Protein AF-A0A9E3QEC3-F1 (afdb_monomer_lite)

pLDDT: mean 78.08, std 23.58, range [24.56, 98.69]

Sequence (253 aa):
MASIPTWWGRWRGAAVAFLLLAPSLVILAGRLLAQEGGARPNRDDMADRQQAAEDARREAREILGILQDLQQAVDKERPRPKRAGPMPRESVGLVPLTELGTGTYQGKPGGLYPGGSNRRPSAHEEAGLRLARAVRPLDREGRPADDGKIVLLSIGMSNTTQEFSTFVPLANADPQKNPALVIVDGAQGGMAANVIAATDTPRGRQYWETINQRLSAKGVTPQQVQVAWIKQAIPGPTAPFPEDARALERYLE

Secondary structure (DSSP, 8-state):
-PPPPTTHHHHTTSPPPP------------------------HHHHHHHHHHHHHHHHHHHHHHHHHHHHHHHHHHSSPPS---PSPPPS--SPPPGGG-TT-EETTEE-SSBGGGBSSPPHHHHHHHHHHHTT---B-TTS-B-TT-BEEEEEEESHHHHHHHHHHHHHHHH-TTS-TTEEEE----TT--HHHHH-TTSHHHHHHHHHHHHHHHHTT--GGGEEEEEEE---SS--SPTTHHHHHHHTTT-

Structure (mmCIF, N/CA/C/O backbone):
data_AF-A0A9E3QEC3-F1
#
_entry.id   AF-A0A9E3QEC3-F1
#
loop_
_atom_site.group_PDB
_atom_site.id
_atom_site.type_symbol
_atom_site.label_atom_id
_atom_site.label_alt_id
_atom_site.label_comp_id
_atom_site.label_asym_id
_atom_site.label_entity_id
_atom_site.label_seq_id
_atom_site.pdbx_PDB_ins_code
_atom_site.Cartn_x
_atom_site.Cartn_y
_atom_site.Cartn_z
_atom_site.occupancy
_atom_site.B_iso_or_equiv
_atom_site.auth_seq_id
_atom_site.auth_comp_id
_atom_site.auth_asym_id
_atom_site.auth_atom_id
_atom_site.pdbx_PDB_model_num
ATOM 1 N N . MET A 1 1 ? 12.553 -0.366 24.698 1.00 27.98 1 MET A N 1
ATOM 2 C CA . MET A 1 1 ? 12.846 -1.257 23.554 1.00 27.98 1 MET A CA 1
ATOM 3 C C . MET A 1 1 ? 11.518 -1.628 22.917 1.00 27.98 1 MET A C 1
ATOM 5 O O . MET A 1 1 ? 10.855 -2.527 23.414 1.00 27.98 1 MET A O 1
ATOM 9 N N . ALA A 1 2 ? 11.069 -0.871 21.914 1.00 29.28 2 ALA A N 1
ATOM 10 C CA . ALA A 1 2 ? 9.861 -1.214 21.170 1.00 29.28 2 ALA A CA 1
ATOM 11 C C . ALA A 1 2 ? 10.186 -2.398 20.250 1.00 29.28 2 ALA A C 1
ATOM 13 O O . ALA A 1 2 ? 11.079 -2.318 19.407 1.00 29.28 2 ALA A O 1
ATOM 14 N N . SER A 1 3 ? 9.527 -3.526 20.487 1.00 32.62 3 SER A N 1
ATOM 15 C CA . SER A 1 3 ? 9.726 -4.767 19.747 1.00 32.62 3 SER A CA 1
ATOM 16 C C . SER A 1 3 ? 9.281 -4.583 18.297 1.00 32.62 3 SER A C 1
ATOM 18 O O . SER A 1 3 ? 8.135 -4.215 18.038 1.00 32.62 3 SER A O 1
ATOM 20 N N . ILE A 1 4 ? 10.185 -4.856 17.354 1.00 44.75 4 ILE A N 1
ATOM 21 C CA . ILE A 1 4 ? 9.878 -4.929 15.922 1.00 44.75 4 ILE A CA 1
ATOM 22 C C . ILE A 1 4 ? 8.757 -5.962 15.735 1.00 44.75 4 ILE A C 1
ATOM 24 O O . ILE A 1 4 ? 8.874 -7.075 16.262 1.00 44.75 4 ILE A O 1
ATOM 28 N N . PRO A 1 5 ? 7.669 -5.648 15.014 1.00 48.16 5 PRO A N 1
ATOM 29 C CA . PRO A 1 5 ? 6.593 -6.606 14.866 1.00 48.16 5 PRO A CA 1
ATOM 30 C C . PRO A 1 5 ? 7.028 -7.810 14.016 1.00 48.16 5 PRO A C 1
ATOM 32 O O . PRO A 1 5 ? 7.346 -7.688 12.834 1.00 48.16 5 PRO A O 1
ATOM 35 N N . THR A 1 6 ? 6.999 -9.001 14.614 1.00 45.72 6 THR A N 1
ATOM 36 C CA . THR A 1 6 ? 7.377 -10.286 13.994 1.00 45.72 6 THR A CA 1
ATOM 37 C C . THR A 1 6 ? 6.560 -10.643 12.746 1.00 45.72 6 THR A C 1
ATOM 39 O O . THR A 1 6 ? 6.980 -11.482 11.952 1.00 45.72 6 THR A O 1
ATOM 42 N N . TRP A 1 7 ? 5.416 -9.990 12.523 1.00 45.34 7 TRP A N 1
ATOM 43 C CA . TRP A 1 7 ? 4.574 -10.207 11.350 1.00 45.34 7 TRP A CA 1
ATOM 44 C C . TRP A 1 7 ? 5.154 -9.623 10.055 1.00 45.34 7 TRP A C 1
ATOM 46 O O . TRP A 1 7 ? 4.812 -10.131 8.993 1.00 45.34 7 TRP A O 1
ATOM 56 N N . TRP A 1 8 ? 6.051 -8.627 10.096 1.00 41.62 8 TRP A N 1
ATOM 57 C CA . TRP A 1 8 ? 6.668 -8.076 8.875 1.00 41.62 8 TRP A CA 1
ATOM 58 C C . TRP A 1 8 ? 7.477 -9.137 8.114 1.00 41.62 8 TRP A C 1
ATOM 60 O O . TRP A 1 8 ? 7.346 -9.278 6.899 1.00 41.62 8 TRP A O 1
ATOM 70 N N . GLY A 1 9 ? 8.209 -9.988 8.841 1.00 44.19 9 GLY A N 1
ATOM 71 C CA . GLY A 1 9 ? 8.927 -11.125 8.256 1.00 44.19 9 GLY A CA 1
ATOM 72 C C . GLY A 1 9 ? 8.015 -12.143 7.557 1.00 44.19 9 GLY A C 1
ATOM 73 O O . GLY A 1 9 ? 8.472 -12.860 6.673 1.00 44.19 9 GLY A O 1
ATOM 74 N N . ARG A 1 10 ? 6.716 -12.178 7.893 1.00 45.19 10 ARG A N 1
ATOM 75 C CA . ARG A 1 10 ? 5.720 -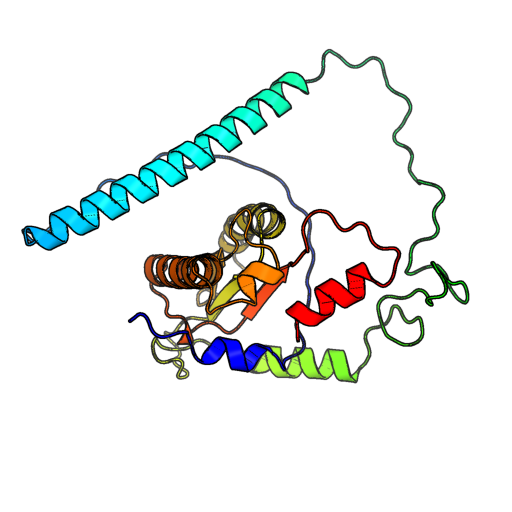13.070 7.275 1.00 45.19 10 ARG A CA 1
ATOM 76 C C . ARG A 1 10 ? 5.301 -12.617 5.869 1.00 45.19 10 ARG A C 1
ATOM 78 O O . ARG A 1 10 ? 4.832 -13.446 5.096 1.00 45.19 10 ARG A O 1
ATOM 85 N N . TRP A 1 11 ? 5.478 -11.336 5.530 1.00 39.19 11 TRP A N 1
ATOM 86 C CA . TRP A 1 11 ? 5.050 -10.759 4.246 1.00 39.19 11 TRP A CA 1
ATOM 87 C C . TRP A 1 11 ? 6.111 -10.811 3.146 1.00 39.19 11 TRP A C 1
ATOM 89 O O . TRP A 1 11 ? 5.745 -10.772 1.977 1.00 39.19 11 TRP A O 1
ATOM 99 N N . ARG A 1 12 ? 7.389 -11.015 3.497 1.00 43.75 12 ARG A N 1
ATOM 100 C CA . ARG A 1 12 ? 8.502 -11.180 2.538 1.00 43.75 12 ARG A CA 1
ATOM 101 C C . ARG A 1 12 ? 8.329 -12.363 1.565 1.00 43.75 12 ARG A C 1
ATOM 103 O O . ARG A 1 12 ? 9.029 -12.454 0.571 1.00 43.75 12 ARG A O 1
ATOM 110 N N . GLY A 1 13 ? 7.381 -13.270 1.830 1.00 31.53 13 GLY A N 1
ATOM 111 C CA . GLY A 1 13 ? 7.105 -14.446 0.992 1.00 31.53 13 GLY A CA 1
ATOM 112 C C . GLY A 1 13 ? 5.687 -14.559 0.419 1.00 31.53 13 GLY A C 1
ATOM 113 O O . GLY A 1 13 ? 5.368 -15.593 -0.168 1.00 31.53 13 GLY A O 1
ATOM 114 N N . ALA A 1 14 ? 4.808 -13.566 0.597 1.00 29.78 14 ALA A N 1
ATOM 115 C CA . ALA A 1 14 ? 3.404 -13.671 0.184 1.00 29.78 14 ALA A CA 1
ATOM 116 C C . ALA A 1 14 ? 3.077 -12.711 -0.969 1.00 29.78 14 ALA A C 1
ATOM 118 O O . ALA A 1 14 ? 3.144 -11.497 -0.814 1.00 29.78 14 ALA A O 1
ATOM 119 N N . ALA A 1 15 ? 2.692 -13.274 -2.120 1.00 29.00 15 ALA A N 1
ATOM 120 C CA . ALA A 1 15 ? 2.279 -12.540 -3.315 1.00 29.00 15 ALA A CA 1
ATOM 121 C C . ALA A 1 15 ? 1.209 -11.475 -2.994 1.00 29.00 15 ALA A C 1
ATOM 123 O O . ALA A 1 15 ? 0.104 -11.795 -2.553 1.00 29.00 15 ALA A O 1
ATOM 124 N N . VAL A 1 16 ? 1.559 -10.209 -3.225 1.00 32.69 16 VAL A N 1
ATOM 125 C CA . VAL A 1 16 ? 0.734 -9.023 -2.965 1.00 32.69 16 VAL A CA 1
ATOM 126 C C . VAL A 1 16 ? -0.169 -8.762 -4.173 1.00 32.69 16 VAL A C 1
ATOM 128 O O . VAL A 1 16 ? 0.314 -8.577 -5.289 1.00 32.69 16 VAL A O 1
ATOM 131 N N . ALA A 1 17 ? -1.487 -8.753 -3.963 1.00 25.27 17 ALA A N 1
ATOM 132 C CA . ALA A 1 17 ? -2.470 -8.424 -4.994 1.00 25.27 17 ALA A CA 1
ATOM 133 C C . ALA A 1 17 ? -2.714 -6.903 -5.048 1.00 25.27 17 ALA A C 1
ATOM 135 O O . ALA A 1 17 ? -3.089 -6.295 -4.048 1.00 25.27 17 ALA A O 1
ATOM 136 N N . PHE A 1 18 ? -2.518 -6.298 -6.224 1.00 26.16 18 PHE A N 1
ATOM 137 C CA . PHE A 1 18 ? -2.756 -4.875 -6.495 1.00 26.16 18 PHE A CA 1
ATOM 138 C C . PHE A 1 18 ? -4.187 -4.619 -6.995 1.00 26.16 18 PHE A C 1
ATOM 140 O O . PHE A 1 18 ? -4.688 -5.344 -7.857 1.00 26.16 18 PHE A O 1
ATOM 147 N N . LEU A 1 19 ? -4.813 -3.541 -6.515 1.00 25.69 19 LEU A N 1
ATOM 148 C CA . LEU A 1 19 ? -6.071 -2.996 -7.037 1.00 25.69 19 LEU A CA 1
ATOM 149 C C . LEU A 1 19 ? -5.933 -1.468 -7.154 1.00 25.69 19 LEU A C 1
ATOM 151 O O . LEU A 1 19 ? -5.570 -0.802 -6.189 1.00 25.69 19 LEU A O 1
ATOM 155 N N . LEU A 1 20 ? -6.175 -0.933 -8.354 1.00 24.56 20 LEU A N 1
ATOM 156 C CA . LEU A 1 20 ? -6.089 0.489 -8.713 1.00 24.56 20 LEU A CA 1
ATOM 157 C C . LEU A 1 20 ? -7.492 1.013 -9.024 1.00 24.56 20 LEU A C 1
ATOM 159 O O . LEU A 1 20 ? -8.106 0.477 -9.941 1.00 24.56 20 LEU A O 1
ATOM 163 N N . LEU A 1 21 ? -7.955 2.083 -8.363 1.00 28.33 21 LEU A N 1
ATOM 164 C CA . LEU A 1 21 ? -9.056 2.925 -8.858 1.00 28.33 21 LEU A CA 1
ATOM 165 C C . LEU A 1 21 ? -8.876 4.403 -8.451 1.00 28.33 21 LEU A C 1
ATOM 167 O O . LEU A 1 21 ? -8.394 4.713 -7.364 1.00 28.33 21 LEU A O 1
ATOM 171 N N . ALA A 1 22 ? -9.230 5.284 -9.393 1.00 26.42 22 ALA A N 1
ATOM 172 C CA . ALA A 1 22 ? -8.970 6.726 -9.455 1.00 26.42 22 ALA A CA 1
ATOM 173 C C . ALA A 1 22 ? -10.018 7.600 -8.702 1.00 26.42 22 ALA A C 1
ATOM 175 O O . ALA A 1 22 ? -11.094 7.098 -8.381 1.00 26.42 22 ALA A O 1
ATOM 176 N N . PRO A 1 23 ? -9.733 8.897 -8.419 1.00 34.22 23 PRO A N 1
ATOM 177 C CA . PRO A 1 23 ? -10.382 9.674 -7.351 1.00 34.22 23 PRO A CA 1
ATOM 178 C C . PRO A 1 23 ? -11.366 10.766 -7.824 1.00 34.22 23 PRO A C 1
ATOM 180 O O . PRO A 1 23 ? -11.308 11.213 -8.968 1.00 34.22 23 PRO A O 1
ATOM 183 N N . SER A 1 24 ? -12.194 11.285 -6.900 1.00 26.83 24 SER A N 1
ATOM 184 C CA . SER A 1 24 ? -12.771 12.650 -6.932 1.00 26.83 24 SER A CA 1
ATOM 185 C C . SER A 1 24 ? -13.249 13.123 -5.535 1.00 26.83 24 SER A C 1
ATOM 187 O O . SER A 1 24 ? -14.217 12.584 -5.015 1.00 26.83 24 SER A O 1
ATOM 189 N N . LEU A 1 25 ? -12.505 14.090 -4.955 1.00 30.75 25 LEU A N 1
ATOM 190 C CA . LEU A 1 25 ? -12.860 15.340 -4.212 1.00 30.75 25 LEU A CA 1
ATOM 191 C C . LEU A 1 25 ? -14.169 15.447 -3.357 1.00 30.75 25 LEU A C 1
ATOM 193 O O . LEU A 1 25 ? -15.205 14.984 -3.799 1.00 30.75 25 LEU A O 1
ATOM 197 N N . VAL A 1 26 ? -14.311 16.188 -2.228 1.00 28.55 26 VAL A N 1
ATOM 198 C CA . VAL A 1 26 ? -13.459 17.046 -1.353 1.00 28.55 26 VAL A CA 1
ATOM 199 C C . VAL A 1 26 ? -14.295 17.572 -0.128 1.00 28.55 26 VAL A C 1
ATOM 201 O O . VAL A 1 26 ? -15.518 17.497 -0.159 1.00 28.55 26 VAL A O 1
ATOM 204 N N . ILE A 1 27 ? -13.625 18.154 0.895 1.00 27.66 27 ILE A N 1
ATOM 205 C CA . ILE A 1 27 ? -14.053 18.996 2.071 1.00 27.66 27 ILE A CA 1
ATOM 206 C C . ILE A 1 27 ? -14.545 18.356 3.406 1.00 27.66 27 ILE A C 1
ATOM 208 O O . ILE A 1 27 ? -15.663 17.868 3.512 1.00 27.66 27 ILE A O 1
ATOM 212 N N . LEU A 1 28 ? -13.752 18.573 4.479 1.00 26.02 28 LEU A N 1
ATOM 213 C CA . LEU A 1 28 ? -14.065 19.394 5.687 1.00 26.02 28 LEU A CA 1
ATOM 214 C C . LEU A 1 28 ? -13.689 18.750 7.046 1.00 26.02 28 LEU A C 1
ATOM 216 O O . LEU A 1 28 ? -14.528 18.205 7.758 1.00 26.02 28 LEU A O 1
ATOM 220 N N . ALA A 1 29 ? -12.423 18.900 7.457 1.00 28.91 29 ALA A N 1
ATOM 221 C CA . ALA A 1 29 ? -11.959 18.628 8.821 1.00 28.91 29 ALA A CA 1
ATOM 222 C C . ALA A 1 29 ? -11.955 19.929 9.640 1.00 28.91 29 ALA A C 1
ATOM 224 O O . ALA A 1 29 ? -11.109 20.798 9.446 1.00 28.91 29 ALA A O 1
ATOM 225 N N . GLY A 1 30 ? -12.918 20.077 10.548 1.00 25.00 30 GLY A N 1
ATOM 226 C CA . GLY A 1 30 ? -13.043 21.287 11.356 1.00 25.00 30 GLY A CA 1
ATOM 227 C C . GLY A 1 30 ? -14.093 21.173 12.448 1.00 25.00 30 GLY A C 1
ATOM 228 O O . GLY A 1 30 ? -14.988 22.006 12.494 1.00 25.00 30 GLY A O 1
ATOM 229 N N . ARG A 1 31 ? -14.029 20.122 13.274 1.00 29.97 31 ARG A N 1
ATOM 230 C CA . ARG A 1 31 ? -14.693 19.994 14.589 1.00 29.97 31 ARG A CA 1
ATOM 231 C C . ARG A 1 31 ? -14.461 18.577 15.091 1.00 29.97 31 ARG A C 1
ATOM 233 O O . ARG A 1 31 ? -15.068 17.679 14.537 1.00 29.97 31 ARG A O 1
ATOM 240 N N . LEU A 1 32 ? -13.595 18.388 16.087 1.00 28.58 32 LEU A N 1
ATOM 241 C CA . LEU A 1 32 ? -13.696 17.356 17.139 1.00 28.58 32 LEU A CA 1
ATOM 242 C C . LEU A 1 32 ? -12.362 17.258 17.891 1.00 28.58 32 LEU A C 1
ATOM 244 O O . LEU A 1 32 ? -11.615 16.298 17.766 1.00 28.58 32 LEU A O 1
ATOM 248 N N . LEU A 1 33 ? -12.069 18.281 18.691 1.00 32.22 33 LEU A N 1
ATOM 249 C CA . LEU A 1 33 ? -11.199 18.140 19.858 1.00 32.22 33 LEU A CA 1
ATOM 250 C C . LEU A 1 33 ? -11.862 18.865 21.023 1.00 32.22 33 LEU A C 1
ATOM 252 O O . LEU A 1 33 ? -11.475 19.967 21.396 1.00 32.22 33 LEU A O 1
ATOM 256 N N . ALA A 1 34 ? -12.921 18.252 21.540 1.00 34.09 34 ALA A N 1
ATOM 257 C CA . ALA A 1 34 ? -13.424 18.519 22.877 1.00 34.09 34 ALA A CA 1
ATOM 258 C C . ALA A 1 34 ? -14.363 17.380 23.283 1.00 34.09 34 ALA A C 1
ATOM 260 O O . ALA A 1 34 ? -15.564 17.487 23.065 1.00 34.09 34 ALA A O 1
ATOM 261 N N . GLN A 1 35 ? -13.823 16.299 23.849 1.00 31.22 35 GLN A N 1
ATOM 262 C CA . GLN A 1 35 ? -14.325 15.763 25.118 1.00 31.22 35 GLN A CA 1
ATOM 263 C C . GLN A 1 35 ? -13.476 14.604 25.651 1.00 31.22 35 GLN A C 1
ATOM 265 O O . GLN A 1 35 ? -12.795 13.925 24.894 1.00 31.22 35 GLN A O 1
ATOM 270 N N . GLU A 1 36 ? -13.616 14.428 26.969 1.00 36.34 36 GLU A N 1
ATOM 271 C CA . GLU A 1 36 ? -13.065 13.416 27.885 1.00 36.34 36 GLU A CA 1
ATOM 272 C C . GLU A 1 36 ? -11.721 13.788 28.547 1.00 36.34 36 GLU A C 1
ATOM 274 O O . GLU A 1 36 ? -10.730 14.051 27.880 1.00 36.34 36 GLU A O 1
ATOM 279 N N . GLY A 1 37 ? -11.571 13.898 29.874 1.00 33.94 37 GLY A N 1
ATOM 280 C CA . GLY A 1 37 ? -12.453 13.576 31.002 1.00 33.94 37 GLY A CA 1
ATOM 281 C C . GLY A 1 37 ? -11.850 12.489 31.901 1.00 33.94 37 GLY A C 1
ATOM 282 O O . GLY A 1 37 ? -11.999 11.317 31.603 1.00 33.94 37 GLY A O 1
ATOM 283 N N . GLY A 1 38 ? -11.239 12.880 33.031 1.00 40.47 38 GLY A N 1
ATOM 284 C CA . GLY A 1 38 ? -11.196 12.049 34.249 1.00 40.47 38 GLY A CA 1
ATOM 285 C C . GLY A 1 38 ? -9.951 11.196 34.555 1.00 40.47 38 GLY A C 1
ATOM 286 O O . GLY A 1 38 ? -10.056 9.982 34.606 1.00 40.47 38 GLY A O 1
ATOM 287 N N . ALA A 1 39 ? -8.810 11.825 34.870 1.00 41.53 39 ALA A N 1
ATOM 288 C CA . ALA A 1 39 ? -7.794 11.388 35.855 1.00 41.53 39 ALA A CA 1
ATOM 289 C C . ALA A 1 39 ? -6.684 12.456 35.905 1.00 41.53 39 ALA A C 1
ATOM 291 O O . ALA A 1 39 ? -6.300 12.964 34.853 1.00 41.53 39 ALA A O 1
ATOM 292 N N . ARG A 1 40 ? -6.168 12.836 37.088 1.00 45.94 40 ARG A N 1
ATOM 293 C CA . ARG A 1 40 ? -5.002 13.744 37.173 1.00 45.94 40 ARG A CA 1
ATOM 294 C C . ARG A 1 40 ? -3.755 12.971 36.708 1.00 45.94 40 ARG A C 1
ATOM 296 O O . ARG A 1 40 ? -3.377 12.037 37.412 1.00 45.94 40 ARG A O 1
ATOM 303 N N . PRO A 1 41 ? -3.134 13.311 35.565 1.00 49.94 41 PRO A N 1
ATOM 304 C CA . PRO A 1 41 ? -1.979 12.578 35.057 1.00 49.94 41 PRO A CA 1
ATOM 305 C C . PRO A 1 41 ? -0.741 12.877 35.910 1.00 49.94 41 PRO A C 1
ATOM 307 O O . PRO A 1 41 ? -0.609 13.973 36.463 1.00 49.94 41 PRO A O 1
ATOM 310 N N . ASN A 1 42 ? 0.163 11.906 36.029 1.00 54.72 42 ASN A N 1
ATOM 311 C CA . ASN A 1 42 ? 1.436 12.079 36.729 1.00 54.72 42 ASN A CA 1
ATOM 312 C C . ASN A 1 42 ? 2.333 13.100 35.987 1.00 54.72 42 ASN A C 1
ATOM 314 O O . ASN A 1 42 ? 2.155 13.316 34.789 1.00 54.72 42 ASN A O 1
ATOM 318 N N . ARG A 1 43 ? 3.298 13.740 36.665 1.00 56.56 43 ARG A N 1
ATOM 319 C CA . ARG A 1 43 ? 4.142 14.805 36.065 1.00 56.56 43 ARG A CA 1
ATOM 320 C C . ARG A 1 43 ? 4.908 14.354 34.813 1.00 56.56 43 ARG A C 1
ATOM 322 O O . ARG A 1 43 ? 5.035 15.145 33.884 1.00 56.56 43 ARG A O 1
ATOM 329 N N . ASP A 1 44 ? 5.338 13.099 34.773 1.00 54.84 44 ASP A N 1
ATOM 330 C CA . ASP A 1 44 ? 6.061 12.533 33.627 1.00 54.84 44 ASP A CA 1
ATOM 331 C C . ASP A 1 44 ? 5.115 12.239 32.443 1.00 54.84 44 ASP A C 1
ATOM 333 O O . ASP A 1 44 ? 5.447 12.517 31.296 1.00 54.84 44 ASP A O 1
ATOM 337 N N . ASP A 1 45 ? 3.871 11.823 32.721 1.00 54.50 45 ASP A N 1
ATOM 338 C CA . ASP A 1 45 ? 2.808 11.619 31.716 1.00 54.50 45 ASP A CA 1
ATOM 339 C C . ASP A 1 45 ? 2.361 12.959 31.094 1.00 54.50 45 ASP A C 1
ATOM 341 O O . ASP A 1 45 ? 2.001 13.038 29.923 1.00 54.50 45 ASP A O 1
ATOM 345 N N . MET A 1 46 ? 2.442 14.057 31.854 1.00 49.38 46 MET A N 1
ATOM 346 C CA . MET A 1 46 ? 2.215 15.404 31.323 1.00 49.38 46 MET A CA 1
ATOM 347 C C . MET A 1 46 ? 3.320 15.828 30.352 1.00 49.38 46 MET A C 1
ATOM 349 O O . MET A 1 46 ? 3.006 16.410 29.317 1.00 49.38 46 MET A O 1
ATOM 353 N N . ALA A 1 47 ? 4.586 15.525 30.657 1.00 57.62 47 ALA A N 1
ATOM 354 C CA . ALA A 1 47 ? 5.716 15.863 29.795 1.00 57.62 47 ALA A CA 1
ATOM 355 C C . ALA A 1 47 ? 5.685 15.066 28.480 1.00 57.62 47 ALA A C 1
ATOM 357 O O . ALA A 1 47 ? 5.803 15.659 27.409 1.00 57.62 47 ALA A O 1
ATOM 358 N N . ASP A 1 48 ? 5.415 13.760 28.546 1.00 54.94 48 ASP A N 1
ATOM 359 C CA . ASP A 1 48 ? 5.315 12.897 27.362 1.00 54.94 48 ASP A CA 1
ATOM 360 C C . ASP A 1 48 ? 4.112 13.261 26.480 1.00 54.94 48 ASP A C 1
ATOM 362 O O . ASP A 1 48 ? 4.223 13.325 25.253 1.00 54.94 48 ASP A O 1
ATOM 366 N N . ARG A 1 49 ? 2.957 13.583 27.082 1.00 55.97 49 ARG A N 1
ATOM 367 C CA . ARG A 1 49 ? 1.787 14.084 26.336 1.00 55.97 49 ARG A CA 1
ATOM 368 C C . ARG A 1 49 ? 2.037 15.448 25.717 1.00 55.97 49 ARG A C 1
ATOM 370 O O . ARG A 1 49 ? 1.513 15.728 24.641 1.00 55.97 49 ARG A O 1
ATOM 377 N N . GLN A 1 50 ? 2.806 16.301 26.384 1.00 59.72 50 GLN A N 1
ATOM 378 C CA . GLN A 1 50 ? 3.137 17.626 25.881 1.00 59.72 50 GLN A CA 1
ATOM 379 C C . GLN A 1 50 ? 4.120 17.536 24.713 1.00 59.72 50 GLN A C 1
ATOM 381 O O . GLN A 1 50 ? 3.881 18.170 23.689 1.00 59.72 50 GLN A O 1
ATOM 386 N N . GLN A 1 51 ? 5.116 16.654 24.802 1.00 60.16 51 GLN A N 1
ATOM 387 C CA . GLN A 1 51 ? 6.019 16.336 23.699 1.00 60.16 51 GLN A CA 1
ATOM 388 C C . GLN A 1 51 ? 5.260 15.737 22.504 1.00 60.16 51 GLN A C 1
ATOM 390 O O . GLN A 1 51 ? 5.374 16.239 21.389 1.00 60.16 51 GLN A O 1
ATOM 395 N N . ALA A 1 52 ? 4.389 14.749 22.732 1.00 53.41 52 ALA A N 1
ATOM 396 C CA . ALA A 1 52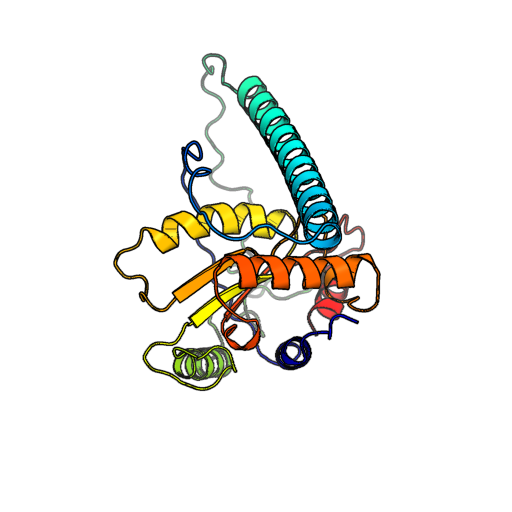 ? 3.560 14.162 21.676 1.00 53.41 52 ALA A CA 1
ATOM 397 C C . ALA A 1 52 ? 2.595 15.184 21.043 1.00 53.41 52 ALA A C 1
ATOM 399 O O . ALA A 1 52 ? 2.365 15.166 19.834 1.00 53.41 52 ALA A O 1
ATOM 400 N N . ALA A 1 53 ? 2.044 16.108 21.837 1.00 52.31 5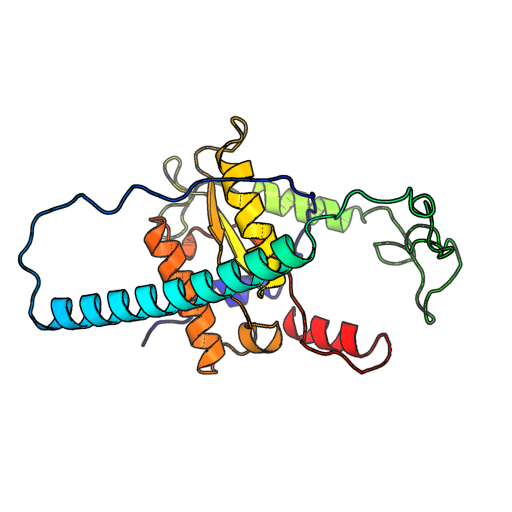3 ALA A N 1
ATOM 401 C CA . ALA A 1 53 ? 1.209 17.193 21.332 1.00 52.31 53 ALA A CA 1
ATOM 402 C C . ALA A 1 53 ? 2.020 18.225 20.533 1.00 52.31 53 ALA A C 1
ATOM 404 O O . ALA A 1 53 ? 1.509 18.789 19.565 1.00 52.31 53 ALA A O 1
ATOM 405 N N . GLU A 1 54 ? 3.267 18.493 20.914 1.00 61.94 54 GLU A N 1
ATOM 406 C CA . GLU A 1 54 ? 4.175 19.388 20.195 1.00 61.94 54 GLU A CA 1
ATOM 407 C C . GLU A 1 54 ? 4.653 18.786 18.874 1.00 61.94 54 GLU A C 1
ATOM 409 O O . GLU A 1 54 ? 4.662 19.495 17.863 1.00 61.94 54 GLU A O 1
ATOM 414 N N . ASP A 1 55 ? 4.933 17.484 18.853 1.00 58.09 55 ASP A N 1
ATOM 415 C CA . ASP A 1 55 ? 5.275 16.732 17.648 1.00 58.09 55 ASP A CA 1
ATOM 416 C C . ASP A 1 55 ? 4.075 16.644 16.699 1.00 58.09 55 ASP A C 1
ATOM 418 O O . ASP A 1 55 ? 4.199 16.999 15.527 1.00 58.09 55 ASP A O 1
ATOM 422 N N . ALA A 1 56 ? 2.876 16.344 17.212 1.00 52.66 56 ALA A N 1
ATOM 423 C CA . ALA A 1 56 ? 1.641 16.386 16.426 1.00 52.66 56 ALA A CA 1
ATOM 424 C C . ALA A 1 56 ? 1.341 17.797 15.888 1.00 52.66 56 ALA A C 1
ATOM 426 O O . ALA A 1 56 ? 0.881 17.953 14.760 1.00 52.66 56 ALA A O 1
ATOM 427 N N . ARG A 1 57 ? 1.634 18.857 16.656 1.00 62.94 57 ARG A N 1
ATOM 428 C CA . ARG A 1 57 ? 1.522 20.252 16.186 1.00 62.94 57 ARG A CA 1
ATOM 429 C C . ARG A 1 57 ? 2.585 20.598 15.150 1.00 62.94 57 ARG A C 1
ATOM 431 O O . ARG A 1 57 ? 2.335 21.429 14.281 1.00 62.94 57 ARG A O 1
ATOM 438 N N . ARG A 1 58 ? 3.787 20.035 15.253 1.00 62.91 58 ARG A N 1
ATOM 439 C CA . ARG A 1 58 ? 4.865 20.231 14.279 1.00 62.91 58 ARG A CA 1
ATOM 440 C C . ARG A 1 58 ? 4.519 19.552 12.959 1.00 62.91 58 ARG A C 1
ATOM 442 O O . ARG A 1 58 ? 4.564 20.227 11.938 1.00 62.91 58 ARG A O 1
ATOM 449 N N . GLU A 1 59 ? 4.060 18.308 13.007 1.00 59.72 59 GLU A N 1
ATOM 450 C CA . GLU A 1 59 ? 3.566 17.568 11.845 1.00 59.72 59 GLU A CA 1
ATOM 451 C C . GLU A 1 59 ? 2.333 18.256 11.241 1.00 59.72 59 GLU A C 1
ATOM 453 O O . GLU A 1 59 ? 2.285 18.488 10.039 1.00 59.72 59 GLU A O 1
ATOM 458 N N . ALA A 1 60 ? 1.379 18.712 12.061 1.00 54.94 60 ALA A N 1
ATOM 459 C CA . ALA A 1 60 ? 0.222 19.467 11.577 1.00 54.94 60 ALA A CA 1
ATOM 460 C C . ALA A 1 60 ? 0.612 20.796 10.908 1.00 54.94 60 ALA A C 1
ATOM 462 O O . ALA A 1 60 ? -0.023 21.189 9.935 1.00 54.94 60 ALA A O 1
ATOM 463 N N . ARG A 1 61 ? 1.652 21.491 11.395 1.00 66.88 61 ARG A N 1
ATOM 464 C CA . ARG A 1 61 ? 2.183 22.710 10.755 1.00 66.88 61 ARG A CA 1
ATOM 465 C C . ARG A 1 61 ? 2.901 22.409 9.447 1.00 66.88 61 ARG A C 1
ATOM 467 O O . ARG A 1 61 ? 2.775 23.189 8.513 1.00 66.88 61 ARG A O 1
ATOM 474 N N . GLU A 1 62 ? 3.620 21.297 9.376 1.00 71.06 62 GLU A N 1
ATOM 475 C CA . GLU A 1 62 ? 4.282 20.846 8.152 1.00 71.06 62 GLU A CA 1
ATOM 476 C C . GLU A 1 62 ? 3.248 20.440 7.092 1.00 71.06 62 GLU A C 1
ATOM 478 O O . GLU A 1 62 ? 3.310 20.909 5.959 1.00 71.06 62 GLU A O 1
ATOM 483 N N . ILE A 1 63 ? 2.215 19.690 7.489 1.00 56.91 63 ILE A N 1
ATOM 484 C CA . ILE A 1 63 ? 1.057 19.362 6.648 1.00 56.91 63 ILE A CA 1
ATOM 485 C C . ILE A 1 63 ? 0.328 20.635 6.215 1.00 56.91 63 ILE A C 1
ATOM 487 O O . ILE A 1 63 ? -0.011 20.768 5.044 1.00 56.91 63 ILE A O 1
ATOM 491 N N . LEU A 1 64 ? 0.103 21.592 7.120 1.00 67.94 64 LEU A N 1
ATOM 492 C CA . LEU A 1 64 ? -0.545 22.858 6.780 1.00 67.94 64 LEU A CA 1
ATOM 493 C C . LEU A 1 64 ? 0.300 23.688 5.805 1.00 67.94 64 LEU A C 1
ATOM 495 O O . LEU A 1 64 ? -0.268 24.292 4.902 1.00 67.94 64 LEU A O 1
ATOM 499 N N . GLY A 1 65 ? 1.627 23.687 5.953 1.00 74.88 65 GLY A N 1
ATOM 500 C CA . GLY A 1 65 ? 2.552 24.324 5.015 1.00 74.88 65 GLY A CA 1
ATOM 501 C C . GLY A 1 65 ? 2.475 23.689 3.629 1.00 74.88 65 GLY A C 1
ATOM 502 O O . GLY A 1 65 ? 2.253 24.388 2.648 1.00 74.88 65 GLY A O 1
ATOM 503 N N . ILE A 1 66 ? 2.514 22.356 3.557 1.00 67.12 66 ILE A N 1
ATOM 504 C CA . ILE A 1 66 ? 2.344 21.611 2.301 1.00 67.12 66 ILE A CA 1
ATOM 505 C C . ILE A 1 66 ? 0.972 21.900 1.674 1.00 67.12 66 ILE A C 1
ATOM 507 O O . ILE A 1 66 ? 0.878 22.118 0.470 1.00 67.12 66 ILE A O 1
ATOM 511 N N . LEU A 1 67 ? -0.099 21.947 2.471 1.00 61.25 67 LEU A N 1
ATOM 512 C CA . LEU A 1 67 ? -1.443 22.279 1.992 1.00 61.25 67 LEU A CA 1
ATOM 513 C C . LEU A 1 67 ? -1.550 23.732 1.513 1.00 61.25 67 LEU A C 1
ATOM 515 O O . LEU A 1 67 ? -2.247 23.989 0.536 1.00 61.25 67 LEU A O 1
ATOM 519 N N . GLN A 1 68 ? -0.870 24.677 2.164 1.00 72.06 68 GLN A N 1
ATOM 520 C CA . GLN A 1 68 ? -0.817 26.074 1.730 1.00 72.06 68 GLN A CA 1
ATOM 521 C C . GLN A 1 68 ? -0.017 26.234 0.439 1.00 72.06 68 GLN A C 1
ATOM 523 O O . GLN A 1 68 ? -0.469 26.951 -0.450 1.00 72.06 68 GLN A O 1
ATOM 528 N N . ASP A 1 69 ? 1.105 25.533 0.293 1.00 72.06 69 ASP A N 1
ATOM 529 C CA . ASP A 1 69 ? 1.903 25.537 -0.933 1.00 72.06 69 ASP A CA 1
ATOM 530 C C . ASP A 1 69 ? 1.137 24.892 -2.095 1.00 72.06 69 ASP A C 1
ATOM 532 O O . ASP A 1 69 ? 1.127 25.427 -3.205 1.00 72.06 69 ASP A O 1
ATOM 536 N N . LEU A 1 70 ? 0.412 23.798 -1.834 1.00 63.47 70 LEU A N 1
ATOM 537 C CA . LEU A 1 70 ? -0.497 23.179 -2.800 1.00 63.47 70 LEU A CA 1
ATOM 538 C C . LEU A 1 70 ? -1.656 24.112 -3.161 1.00 63.47 70 LEU A C 1
ATOM 540 O O . LEU A 1 70 ? -1.975 24.249 -4.337 1.00 63.47 70 LEU A O 1
ATOM 544 N N . GLN A 1 71 ? -2.258 24.798 -2.189 1.00 65.38 71 GLN A N 1
ATOM 545 C CA . GLN A 1 71 ? -3.331 25.758 -2.447 1.00 65.38 71 GLN A CA 1
ATOM 546 C C . GLN A 1 71 ? -2.824 26.962 -3.249 1.00 65.38 71 GLN A C 1
ATOM 548 O O . GLN A 1 71 ? -3.490 27.393 -4.184 1.00 65.38 71 GLN A O 1
ATOM 553 N N . GLN A 1 72 ? -1.624 27.470 -2.956 1.00 69.56 72 GLN A N 1
ATOM 554 C CA . GLN A 1 72 ? -0.991 28.531 -3.740 1.00 69.56 72 GLN A CA 1
ATOM 555 C C . GLN A 1 72 ? -0.605 28.068 -5.148 1.00 69.56 72 GLN A C 1
ATOM 557 O O . GLN A 1 72 ? -0.711 28.855 -6.089 1.00 69.56 72 GLN A O 1
ATOM 562 N N . ALA A 1 73 ? -0.175 26.815 -5.318 1.00 67.94 73 ALA A N 1
ATOM 563 C CA . ALA A 1 73 ? 0.060 26.225 -6.631 1.00 67.94 73 ALA A CA 1
ATOM 564 C C . ALA A 1 73 ? -1.254 26.116 -7.424 1.00 67.94 73 ALA A C 1
ATOM 566 O O . ALA A 1 73 ? -1.315 26.576 -8.561 1.00 67.94 73 ALA A O 1
ATOM 567 N N . VAL A 1 74 ? -2.329 25.637 -6.790 1.00 67.62 74 VAL A N 1
ATOM 568 C CA . VAL A 1 74 ? -3.683 25.572 -7.367 1.00 67.62 74 VAL A CA 1
ATOM 569 C C . VAL A 1 74 ? -4.223 26.965 -7.705 1.00 67.62 74 VAL A C 1
ATOM 571 O O . VAL A 1 74 ? -4.821 27.151 -8.761 1.00 67.62 74 VAL A O 1
ATOM 574 N N . ASP A 1 75 ? -3.991 27.972 -6.862 1.00 69.75 75 ASP A N 1
ATOM 575 C CA . ASP A 1 75 ? -4.437 29.347 -7.104 1.00 69.75 75 ASP A CA 1
ATOM 576 C C . ASP A 1 75 ? -3.584 30.069 -8.162 1.00 69.75 75 ASP A C 1
ATOM 578 O O . ASP A 1 75 ? -4.111 30.901 -8.902 1.00 69.75 75 ASP A O 1
ATOM 582 N N . LYS A 1 76 ? -2.301 29.709 -8.319 1.00 64.69 76 LYS A N 1
ATOM 583 C CA . LYS A 1 76 ? -1.483 30.100 -9.483 1.00 64.69 76 LYS A CA 1
ATOM 584 C C . LYS A 1 76 ? -1.932 29.404 -10.770 1.00 64.69 76 LYS A C 1
ATOM 586 O O . LYS A 1 76 ? -1.777 29.980 -11.846 1.00 64.69 76 LYS A O 1
ATOM 591 N N . GLU A 1 77 ? -2.509 28.210 -10.663 1.00 56.31 77 GLU A N 1
ATOM 592 C CA . GLU A 1 77 ? -3.089 27.452 -11.776 1.00 56.31 77 GLU A CA 1
ATOM 593 C C . GLU A 1 77 ? -4.574 27.762 -12.035 1.00 56.31 77 GLU A C 1
ATOM 595 O O . GLU A 1 77 ? -5.122 27.298 -13.042 1.00 56.31 77 GLU A O 1
ATOM 600 N N . ARG A 1 78 ? -5.234 28.589 -11.198 1.00 53.19 78 ARG A N 1
ATOM 601 C CA . ARG A 1 78 ? -6.610 29.043 -11.449 1.00 53.19 78 ARG A CA 1
ATOM 602 C C . ARG A 1 78 ? -6.670 29.687 -12.837 1.00 53.19 78 ARG A C 1
ATOM 604 O O . ARG A 1 78 ? -5.979 30.678 -13.094 1.00 53.19 78 ARG A O 1
ATOM 611 N N . PRO A 1 79 ? -7.495 29.160 -13.757 1.00 52.97 79 PRO A N 1
ATOM 612 C CA . PRO A 1 79 ? -7.449 29.611 -15.130 1.00 52.97 79 PRO A CA 1
ATOM 613 C C . PRO A 1 79 ? -7.966 31.045 -15.237 1.00 52.97 79 PRO A C 1
ATOM 615 O O . PRO A 1 79 ? -9.125 31.323 -14.936 1.00 52.97 79 PRO A O 1
ATOM 618 N N . ARG A 1 80 ? -7.139 31.948 -15.779 1.00 60.00 80 ARG A N 1
ATOM 619 C CA . ARG A 1 80 ? -7.664 33.089 -16.551 1.00 60.00 80 ARG A CA 1
ATOM 620 C C . ARG A 1 80 ? -8.596 32.521 -17.634 1.00 60.00 80 ARG A C 1
ATOM 622 O O . ARG A 1 80 ? -8.309 31.416 -18.102 1.00 60.00 80 ARG A O 1
ATOM 629 N N . PRO A 1 81 ? -9.677 33.217 -18.045 1.00 49.66 81 PRO A N 1
ATOM 630 C CA . PRO A 1 81 ? -10.612 32.692 -19.040 1.00 49.66 81 PRO A CA 1
ATOM 631 C C . PRO A 1 81 ? -9.829 32.185 -20.257 1.00 49.66 81 PRO A C 1
ATOM 633 O O . PRO A 1 81 ? -9.156 32.954 -20.949 1.00 49.66 81 PRO A O 1
ATOM 636 N N . LYS A 1 82 ? -9.817 30.857 -20.431 1.00 55.38 82 LYS A N 1
ATOM 637 C CA . LYS A 1 82 ? -8.958 30.174 -21.398 1.00 55.38 82 LYS A CA 1
ATOM 638 C C . LYS A 1 82 ? -9.455 30.529 -22.799 1.00 55.38 82 LYS A C 1
ATOM 640 O O . LYS A 1 82 ? -10.567 30.159 -23.166 1.00 55.38 82 LYS A O 1
ATOM 645 N N . ARG A 1 83 ? -8.612 31.181 -23.613 1.00 61.50 83 ARG A N 1
ATOM 646 C CA . ARG A 1 83 ? -8.695 30.996 -25.073 1.00 61.50 83 ARG A CA 1
ATOM 647 C C . ARG A 1 83 ? -8.665 29.488 -25.314 1.00 61.50 83 ARG A C 1
ATOM 649 O O . ARG A 1 83 ? -7.825 28.826 -24.707 1.00 61.50 83 ARG A O 1
ATOM 656 N N . ALA A 1 84 ? -9.588 28.969 -26.125 1.00 60.84 84 ALA A N 1
ATOM 657 C CA . ALA A 1 84 ? -9.680 27.544 -26.429 1.00 60.84 84 ALA A CA 1
ATOM 658 C C . ALA A 1 84 ? -8.291 27.029 -26.837 1.00 60.84 84 ALA A C 1
ATOM 660 O O . ALA A 1 84 ? -7.772 27.382 -27.895 1.00 60.84 84 ALA A O 1
ATOM 661 N N . GLY A 1 85 ? -7.648 26.295 -25.927 1.00 64.50 85 GLY A N 1
ATOM 662 C CA . GLY A 1 85 ? -6.362 25.670 -26.193 1.00 64.50 85 GLY A CA 1
ATOM 663 C C . GLY A 1 85 ? -6.532 24.584 -27.253 1.00 64.50 85 GLY A C 1
ATOM 664 O O . GLY A 1 85 ? -7.665 24.166 -27.515 1.00 64.50 85 GLY A O 1
ATOM 665 N N . PRO A 1 86 ? -5.434 24.111 -27.866 1.00 69.25 86 PRO A N 1
ATOM 666 C CA . PRO A 1 86 ? -5.499 22.936 -28.726 1.00 69.25 86 PRO A CA 1
ATOM 667 C C . PRO A 1 86 ? -6.226 21.808 -27.985 1.00 69.25 86 PRO A C 1
ATOM 669 O O . PRO A 1 86 ? -6.028 21.638 -26.778 1.00 69.25 86 PRO A O 1
ATOM 672 N N . MET A 1 87 ? -7.102 21.089 -28.695 1.00 68.75 87 MET A N 1
ATOM 673 C CA . MET A 1 87 ? -7.879 19.998 -28.104 1.00 68.75 87 MET A CA 1
ATOM 674 C C . MET A 1 87 ? -6.946 19.029 -27.360 1.00 68.75 87 MET A C 1
ATOM 676 O O . MET A 1 87 ? -5.814 18.816 -27.817 1.00 68.75 87 MET A O 1
ATOM 680 N N . PRO A 1 88 ? -7.386 18.445 -26.229 1.00 72.75 88 PRO A N 1
ATOM 681 C CA . PRO A 1 88 ? -6.620 17.411 -25.550 1.00 72.75 88 PRO A CA 1
ATOM 682 C C . PRO A 1 88 ? -6.214 16.335 -26.559 1.00 72.75 88 PRO A C 1
ATOM 684 O O . PRO A 1 88 ? -7.050 15.840 -27.312 1.00 72.75 88 PRO A O 1
ATOM 687 N N . ARG A 1 89 ? -4.923 15.999 -26.616 1.00 73.00 89 ARG A N 1
ATOM 688 C CA . ARG A 1 89 ? -4.472 14.881 -27.447 1.00 73.00 89 ARG A CA 1
ATOM 689 C C . ARG A 1 89 ? -5.020 13.593 -26.843 1.00 73.00 89 ARG A C 1
ATOM 691 O O . ARG A 1 89 ? -4.742 13.305 -25.684 1.00 73.00 89 ARG A O 1
ATOM 698 N N . GLU A 1 90 ? -5.751 12.822 -27.638 1.00 79.31 90 GLU A N 1
ATOM 699 C CA . GLU A 1 90 ? -6.309 11.529 -27.215 1.00 79.31 90 GLU A CA 1
ATOM 700 C C . GLU A 1 90 ? -5.241 10.425 -27.131 1.00 79.31 90 GLU A C 1
ATOM 702 O O . GLU A 1 90 ? -5.470 9.376 -26.539 1.00 79.31 90 GLU A O 1
ATOM 707 N N . SER A 1 91 ? -4.050 10.659 -27.697 1.00 80.94 91 SER A N 1
ATOM 708 C CA . SER A 1 91 ? -2.930 9.720 -27.663 1.00 80.94 91 SER A CA 1
ATOM 709 C C . SER A 1 91 ? -1.577 10.432 -27.676 1.00 80.94 91 SER A C 1
ATOM 711 O O . SER A 1 91 ? -1.415 11.516 -28.243 1.00 80.94 91 SER A O 1
ATOM 713 N N . VAL A 1 92 ? -0.586 9.780 -27.066 1.00 86.31 92 VAL A N 1
ATOM 714 C CA . VAL A 1 92 ? 0.834 10.168 -27.106 1.00 86.31 92 VAL A CA 1
ATOM 715 C C . VAL A 1 92 ? 1.613 9.451 -28.219 1.00 86.31 92 VAL A C 1
ATOM 717 O O . VAL A 1 92 ? 2.820 9.636 -28.327 1.00 86.31 92 VAL A O 1
ATOM 720 N N . GLY A 1 93 ? 0.947 8.631 -29.042 1.00 87.69 93 GLY A N 1
ATOM 721 C CA . GLY A 1 93 ? 1.581 7.870 -30.128 1.00 87.69 93 GLY A CA 1
ATOM 722 C C . GLY A 1 93 ? 2.450 6.695 -29.660 1.00 87.69 93 GLY A C 1
ATOM 723 O O . GLY A 1 93 ? 3.178 6.118 -30.462 1.00 87.69 93 GLY A O 1
ATOM 724 N N . LEU A 1 94 ? 2.387 6.344 -28.373 1.00 89.81 94 LEU A N 1
ATOM 725 C CA . LEU A 1 94 ? 3.058 5.177 -27.804 1.00 89.81 94 LEU A CA 1
ATOM 726 C C . LEU A 1 94 ? 2.114 3.974 -27.828 1.00 89.81 94 LEU A C 1
ATOM 728 O O . LEU A 1 94 ? 0.922 4.121 -27.560 1.00 89.81 94 LEU A O 1
ATOM 732 N N . VAL A 1 95 ? 2.658 2.789 -28.100 1.00 91.44 95 VAL A N 1
ATOM 733 C CA . VAL A 1 95 ? 1.917 1.527 -27.988 1.00 91.44 95 VAL A CA 1
ATOM 734 C C . VAL A 1 95 ? 1.878 1.118 -26.509 1.00 91.44 95 VAL A C 1
ATOM 736 O O . VAL A 1 95 ? 2.947 0.998 -25.900 1.00 91.44 95 VAL A O 1
ATOM 739 N N . PRO A 1 96 ? 0.693 0.918 -25.901 1.00 92.12 96 PRO A N 1
ATOM 740 C CA . PRO A 1 96 ? 0.584 0.449 -24.523 1.00 92.12 96 PRO A CA 1
ATOM 741 C C . PRO A 1 96 ? 1.342 -0.860 -24.291 1.00 92.12 96 PRO A C 1
ATOM 743 O O . PRO A 1 96 ? 1.394 -1.721 -25.167 1.00 92.12 96 PRO A O 1
ATOM 746 N N . LEU A 1 97 ? 1.871 -1.060 -23.079 1.00 91.31 97 LEU A N 1
ATOM 747 C CA . LEU A 1 97 ? 2.586 -2.295 -22.720 1.00 91.31 97 LEU A CA 1
ATOM 748 C C . LEU A 1 97 ? 1.725 -3.549 -22.962 1.00 91.31 97 LEU A C 1
ATOM 750 O O . LEU A 1 97 ? 2.229 -4.585 -23.389 1.00 91.31 97 LEU A O 1
ATOM 754 N N . THR A 1 98 ? 0.417 -3.431 -22.731 1.00 94.38 98 THR A N 1
ATOM 755 C CA . THR A 1 98 ? -0.591 -4.471 -22.965 1.00 94.38 98 THR A CA 1
ATOM 756 C C . THR A 1 98 ? -0.833 -4.762 -24.449 1.00 94.38 98 THR A C 1
ATOM 758 O O . THR A 1 98 ? -1.409 -5.789 -24.784 1.00 94.38 98 THR A O 1
ATOM 761 N N . GLU A 1 99 ? -0.401 -3.894 -25.356 1.00 94.38 99 GLU A N 1
ATOM 762 C CA . GLU A 1 99 ? -0.710 -3.958 -26.790 1.00 94.38 99 GLU A CA 1
ATOM 763 C C . GLU A 1 99 ? 0.531 -4.172 -27.662 1.00 94.38 99 GLU A C 1
ATOM 765 O O . GLU A 1 99 ? 0.423 -4.255 -28.881 1.00 94.38 99 GLU A O 1
ATOM 770 N N . LEU A 1 100 ? 1.714 -4.336 -27.058 1.00 92.94 100 LEU A N 1
ATOM 771 C CA . LEU A 1 100 ? 2.949 -4.597 -27.805 1.00 92.94 100 LEU A CA 1
ATOM 772 C C . LEU A 1 100 ? 2.904 -5.895 -28.628 1.00 92.94 100 LEU A C 1
ATOM 774 O O . LEU A 1 100 ? 3.697 -6.047 -29.557 1.00 92.94 100 LEU A O 1
ATOM 778 N N . GLY A 1 101 ? 2.010 -6.837 -28.306 1.00 87.81 101 GLY A N 1
ATOM 779 C CA . GLY A 1 101 ? 1.927 -8.134 -28.978 1.00 87.81 101 GLY A CA 1
ATOM 780 C C . GLY A 1 101 ? 3.243 -8.906 -28.850 1.00 87.81 101 GLY A C 1
ATOM 781 O O . GLY A 1 101 ? 3.722 -9.144 -27.745 1.00 87.81 101 GLY A O 1
ATOM 782 N N . THR A 1 102 ? 3.849 -9.274 -29.982 1.00 87.81 102 THR A N 1
ATOM 783 C CA . THR A 1 102 ? 5.183 -9.906 -30.039 1.00 87.81 102 THR A CA 1
ATOM 784 C C . THR A 1 102 ? 6.337 -8.898 -29.995 1.00 87.81 102 THR A C 1
ATOM 786 O O . THR A 1 102 ? 7.501 -9.288 -30.078 1.00 87.81 102 THR A O 1
ATOM 789 N N . GLY A 1 103 ? 6.031 -7.601 -29.924 1.00 90.31 103 GLY A N 1
ATOM 790 C CA . GLY A 1 103 ? 7.005 -6.528 -29.782 1.00 90.31 103 GLY A CA 1
ATOM 791 C C . GLY A 1 103 ? 7.660 -6.501 -28.401 1.00 90.31 103 GLY A C 1
ATOM 792 O O . GLY A 1 103 ? 7.258 -7.196 -27.466 1.00 90.31 103 GLY A O 1
ATOM 793 N N . THR A 1 104 ? 8.686 -5.661 -28.270 1.00 92.44 104 THR A N 1
ATOM 794 C CA . THR A 1 104 ? 9.413 -5.485 -27.009 1.00 92.44 104 THR A CA 1
ATOM 795 C C . THR A 1 104 ? 9.549 -4.012 -26.650 1.00 92.44 104 THR A C 1
ATOM 797 O O . THR A 1 104 ? 9.650 -3.155 -27.526 1.00 92.44 104 THR A O 1
ATOM 800 N N . TYR A 1 105 ? 9.585 -3.726 -25.352 1.00 89.38 105 TYR A N 1
ATOM 801 C CA . TYR A 1 105 ? 9.998 -2.440 -24.805 1.00 89.38 105 TYR A CA 1
ATOM 802 C C . TYR A 1 105 ? 11.338 -2.628 -24.100 1.00 89.38 105 TYR A C 1
ATOM 804 O O . TYR A 1 105 ? 11.441 -3.403 -23.150 1.00 89.38 105 TYR A O 1
ATOM 812 N N . GLN A 1 106 ? 12.381 -1.964 -24.605 1.00 89.88 106 GLN A N 1
ATOM 813 C CA . GLN A 1 106 ? 13.751 -2.083 -24.087 1.00 89.88 106 GLN A CA 1
ATOM 814 C C . GLN A 1 106 ? 14.211 -3.549 -23.921 1.00 89.88 106 GLN A C 1
ATOM 816 O O . GLN A 1 106 ? 14.759 -3.949 -22.895 1.00 89.88 106 GLN A O 1
ATOM 821 N N . GLY A 1 107 ? 13.920 -4.388 -24.923 1.00 89.94 107 GLY A N 1
ATOM 822 C CA . GLY A 1 107 ? 14.290 -5.808 -24.925 1.00 89.94 107 GLY A CA 1
ATOM 823 C C . GLY A 1 107 ? 13.464 -6.701 -23.991 1.00 89.94 107 GLY A C 1
ATOM 824 O O . GLY A 1 107 ? 13.791 -7.878 -23.832 1.00 89.94 107 GLY A O 1
ATOM 825 N N . LYS A 1 108 ? 12.396 -6.184 -23.369 1.00 88.94 108 LYS A N 1
ATOM 826 C CA . LYS A 1 108 ? 11.440 -6.969 -22.576 1.00 88.94 108 LYS A CA 1
ATOM 827 C C . LYS A 1 108 ? 10.120 -7.148 -23.325 1.00 88.94 108 LYS A C 1
ATOM 829 O O . LYS A 1 108 ? 9.672 -6.196 -23.966 1.00 88.94 108 LYS A O 1
ATOM 834 N N . PRO A 1 109 ? 9.495 -8.338 -23.267 1.00 92.12 109 PRO A N 1
ATOM 835 C CA . PRO A 1 109 ? 8.162 -8.526 -23.829 1.00 92.12 109 PRO A CA 1
ATOM 836 C C . PRO A 1 109 ? 7.160 -7.602 -23.128 1.00 92.12 109 PRO A C 1
ATOM 838 O O . PRO A 1 109 ? 7.375 -7.205 -21.981 1.00 92.12 109 PRO A O 1
ATOM 841 N N . GLY A 1 110 ? 6.073 -7.269 -23.826 1.00 92.50 110 GLY A N 1
ATOM 842 C CA . GLY A 1 110 ? 4.942 -6.561 -23.231 1.00 92.50 110 GLY A CA 1
ATOM 843 C C . GLY A 1 110 ? 4.159 -7.409 -22.230 1.00 92.50 110 GLY A C 1
ATOM 844 O O . GLY A 1 110 ? 4.658 -8.392 -21.686 1.00 92.50 110 GLY A O 1
ATOM 845 N N . GLY A 1 111 ? 2.900 -7.047 -22.016 1.00 93.25 111 GLY A N 1
ATOM 846 C CA . GLY A 1 111 ? 2.014 -7.764 -21.106 1.00 93.25 111 GLY A CA 1
ATOM 847 C C . GLY A 1 111 ? 2.180 -7.378 -19.634 1.00 93.25 111 GLY A C 1
ATOM 848 O O . GLY A 1 111 ? 3.165 -6.766 -19.228 1.00 93.25 111 GLY A O 1
ATOM 849 N N . LEU A 1 112 ? 1.186 -7.739 -18.822 1.00 92.06 112 LEU A N 1
ATOM 850 C CA . LEU A 1 112 ? 1.173 -7.499 -17.370 1.00 92.06 112 LEU A CA 1
ATOM 851 C C . LEU A 1 112 ? 1.678 -8.702 -16.557 1.00 92.06 112 LEU A C 1
ATOM 853 O O . LEU A 1 112 ? 1.847 -8.602 -15.345 1.00 92.06 112 LEU A O 1
ATOM 857 N N . TYR A 1 113 ? 1.889 -9.846 -17.210 1.00 91.69 113 TYR A N 1
ATOM 858 C CA . TYR A 1 113 ? 2.245 -11.122 -16.595 1.00 91.69 113 TYR A CA 1
ATOM 859 C C . TYR A 1 113 ? 3.320 -11.855 -17.417 1.00 91.69 113 TYR A C 1
ATOM 861 O O . TYR A 1 113 ? 3.527 -11.528 -18.592 1.00 91.69 113 TYR A O 1
ATOM 869 N N . PRO A 1 114 ? 4.000 -12.868 -16.836 1.00 89.25 114 PRO A N 1
ATOM 870 C CA . PRO A 1 114 ? 5.047 -13.618 -17.525 1.00 89.25 114 PRO A CA 1
ATOM 871 C C . PRO A 1 114 ? 4.625 -14.139 -18.905 1.00 89.25 114 PRO A C 1
ATOM 873 O O . PRO A 1 114 ? 3.480 -14.539 -19.115 1.00 89.25 114 PRO A O 1
ATOM 876 N N . GLY A 1 115 ? 5.576 -14.145 -19.841 1.00 88.00 115 GLY A N 1
ATOM 877 C CA . GLY A 1 115 ? 5.358 -14.630 -21.207 1.00 88.00 115 GLY A CA 1
ATOM 878 C C . GLY A 1 115 ? 4.609 -13.666 -22.132 1.00 88.00 115 GLY A C 1
ATOM 879 O O . GLY A 1 115 ? 4.142 -14.099 -23.177 1.00 88.00 115 GLY A O 1
A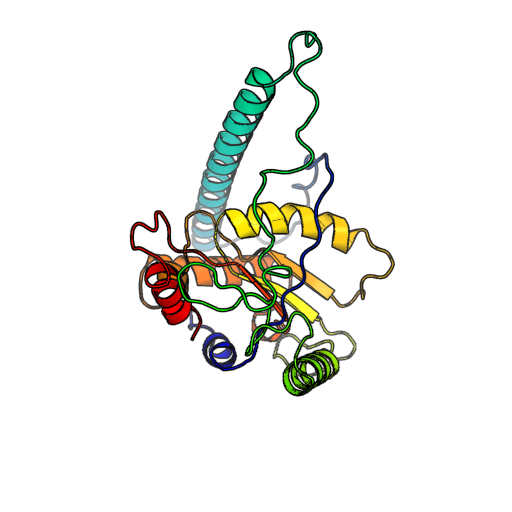TOM 880 N N . GLY A 1 116 ? 4.477 -12.382 -21.781 1.00 90.56 116 GLY A N 1
ATOM 881 C CA . GLY A 1 116 ? 3.805 -11.406 -22.648 1.00 90.56 116 GLY A CA 1
ATOM 882 C C . GLY A 1 116 ? 2.292 -11.302 -22.443 1.00 90.56 116 GLY A C 1
ATOM 883 O O . GLY A 1 116 ? 1.599 -10.664 -23.231 1.00 90.56 116 GLY A O 1
ATOM 884 N N . SER A 1 117 ? 1.748 -11.955 -21.414 1.00 91.75 117 SER A N 1
ATOM 885 C CA . SER A 1 117 ? 0.303 -12.086 -21.219 1.00 91.75 117 SER A CA 1
ATOM 886 C C . SER A 1 117 ? -0.299 -10.879 -20.497 1.00 91.75 117 SER A C 1
ATOM 888 O O . SER A 1 117 ? 0.240 -10.402 -19.502 1.00 91.75 117 SER A O 1
ATOM 890 N N . ASN A 1 118 ? -1.490 -10.443 -20.915 1.00 93.75 118 ASN A N 1
ATOM 891 C CA . ASN A 1 118 ? -2.354 -9.563 -20.107 1.00 93.75 118 ASN A CA 1
ATOM 892 C C . ASN A 1 118 ? -3.326 -10.335 -19.217 1.00 93.75 118 ASN A C 1
ATOM 894 O O . ASN A 1 118 ? -3.990 -9.758 -18.358 1.00 93.75 118 ASN A O 1
ATOM 898 N N . ARG A 1 119 ? -3.427 -11.649 -19.422 1.00 93.94 119 ARG A N 1
ATOM 899 C CA . ARG A 1 119 ? -4.250 -12.524 -18.603 1.00 93.94 119 ARG A CA 1
ATOM 900 C C . ARG A 1 119 ? -3.440 -12.982 -17.399 1.00 93.94 119 ARG A C 1
ATOM 902 O O . ARG A 1 119 ? -2.385 -13.600 -17.558 1.00 93.94 119 ARG A O 1
ATOM 909 N N . ARG A 1 120 ? -3.980 -12.716 -16.211 1.00 94.00 120 ARG A N 1
ATOM 910 C CA . ARG A 1 120 ? -3.448 -13.208 -14.940 1.00 94.00 120 ARG A CA 1
ATOM 911 C C . ARG A 1 120 ? -3.316 -14.739 -14.976 1.00 94.00 120 ARG A C 1
ATOM 913 O O . ARG A 1 120 ? -4.300 -15.403 -15.314 1.00 94.00 120 ARG A O 1
ATOM 920 N N . PRO A 1 121 ? -2.149 -15.314 -14.632 1.00 96.06 121 PRO A N 1
ATOM 921 C CA . PRO A 1 121 ? -1.984 -16.759 -14.531 1.00 96.06 121 PRO A CA 1
ATOM 922 C C . PRO A 1 121 ? -2.955 -17.366 -13.513 1.00 96.06 121 PRO A C 1
ATOM 924 O O . PRO A 1 121 ? -3.151 -16.803 -12.435 1.00 96.06 121 PRO A O 1
ATOM 927 N N . SER A 1 122 ? -3.520 -18.536 -13.820 1.00 95.69 122 SER A N 1
ATOM 928 C CA . SER A 1 122 ? -4.489 -19.217 -12.946 1.00 95.69 122 SER A CA 1
ATOM 929 C C . SER A 1 122 ? -3.931 -19.492 -11.550 1.00 95.69 122 SER A C 1
ATOM 931 O O . SER A 1 122 ? -4.620 -19.251 -10.568 1.00 95.69 122 SER A O 1
ATOM 933 N N . ALA A 1 123 ? -2.664 -19.903 -11.448 1.00 94.62 123 ALA A N 1
ATOM 934 C CA . ALA A 1 123 ? -2.003 -20.128 -10.163 1.00 94.62 123 ALA A CA 1
ATOM 935 C C . ALA A 1 123 ? -1.900 -18.846 -9.312 1.00 94.62 123 ALA A C 1
ATOM 937 O O . ALA A 1 123 ? -2.001 -18.904 -8.087 1.00 94.62 123 ALA A O 1
ATOM 938 N N . HIS A 1 124 ? -1.728 -17.681 -9.948 1.00 92.19 124 HIS A N 1
ATOM 939 C CA . HIS A 1 124 ? -1.691 -16.393 -9.252 1.00 92.19 124 HIS A CA 1
ATOM 940 C C . HIS A 1 124 ? -3.091 -15.980 -8.776 1.00 92.19 124 HIS A C 1
ATOM 942 O O . HIS A 1 124 ? -3.255 -15.564 -7.631 1.00 92.19 124 HIS A O 1
ATOM 948 N N . GLU A 1 125 ? -4.109 -16.162 -9.623 1.00 92.81 125 GLU A N 1
ATOM 949 C CA . GLU A 1 125 ? -5.516 -15.953 -9.254 1.00 92.81 125 GLU A CA 1
ATOM 950 C C . GLU A 1 125 ? -5.932 -16.853 -8.083 1.00 92.81 125 GLU A C 1
ATOM 952 O O . GLU A 1 125 ? -6.475 -16.384 -7.086 1.00 92.81 125 GLU A O 1
ATOM 957 N N . GLU A 1 126 ? -5.617 -18.145 -8.159 1.00 95.94 126 GLU A N 1
ATOM 958 C CA . GLU A 1 126 ? -5.937 -19.114 -7.116 1.00 95.94 126 GLU A CA 1
ATOM 959 C C . GLU A 1 126 ? -5.234 -18.784 -5.793 1.00 95.94 126 GLU A C 1
ATOM 961 O O . GLU A 1 126 ? -5.847 -18.886 -4.726 1.00 95.94 126 GLU A O 1
ATOM 966 N N . ALA A 1 127 ? -3.972 -18.343 -5.844 1.00 94.31 127 ALA A N 1
ATOM 967 C CA . ALA A 1 127 ? -3.252 -17.880 -4.664 1.00 94.31 127 ALA A CA 1
ATOM 968 C C . ALA A 1 127 ? -3.931 -16.661 -4.022 1.00 94.31 127 ALA A C 1
ATOM 970 O O . ALA A 1 127 ? -4.138 -16.659 -2.806 1.00 94.31 127 ALA A O 1
ATOM 971 N N . GLY A 1 128 ? -4.336 -15.675 -4.829 1.00 92.25 128 GLY A N 1
ATOM 972 C CA . GLY A 1 128 ? -5.080 -14.505 -4.364 1.00 92.25 128 GLY A CA 1
ATOM 973 C C . GLY A 1 128 ? -6.415 -14.884 -3.722 1.00 92.25 128 GLY A C 1
ATOM 974 O O . GLY A 1 128 ? -6.694 -14.485 -2.594 1.00 92.25 128 GLY A O 1
ATOM 975 N N . LEU A 1 129 ? -7.206 -15.734 -4.381 1.00 95.25 129 LEU A N 1
ATOM 976 C CA . LEU A 1 129 ? -8.485 -16.220 -3.856 1.00 95.25 129 LEU A CA 1
ATOM 977 C C . LEU A 1 129 ? -8.321 -17.034 -2.566 1.00 95.25 129 LEU A C 1
ATOM 979 O O . LEU A 1 129 ? -9.148 -16.934 -1.660 1.00 95.25 129 LEU A O 1
ATOM 983 N N . ARG A 1 130 ? -7.257 -17.839 -2.453 1.00 96.31 130 ARG A N 1
ATOM 984 C CA . ARG A 1 130 ? -6.942 -18.584 -1.227 1.00 96.31 130 ARG A CA 1
ATOM 985 C C . ARG A 1 130 ? -6.638 -17.641 -0.062 1.00 96.31 130 ARG A C 1
ATOM 987 O O . ARG A 1 130 ? -7.151 -17.877 1.027 1.00 96.31 130 ARG A O 1
ATOM 994 N N . LEU A 1 131 ? -5.847 -16.588 -0.285 1.00 94.56 131 LEU A N 1
ATOM 995 C CA . LEU A 1 131 ? -5.560 -15.570 0.732 1.00 94.56 131 LEU A CA 1
ATOM 996 C C . LEU A 1 131 ? -6.818 -14.773 1.098 1.00 94.56 131 LEU A C 1
ATOM 998 O O . LEU A 1 131 ? -7.106 -14.604 2.280 1.00 94.56 131 LEU A O 1
ATOM 1002 N N . ALA A 1 132 ? -7.611 -14.359 0.106 1.00 94.25 132 ALA A N 1
ATOM 1003 C CA . ALA A 1 132 ? -8.853 -13.618 0.323 1.00 94.25 132 ALA A CA 1
ATOM 1004 C C . ALA A 1 132 ? -9.854 -14.404 1.186 1.00 94.25 132 ALA A C 1
ATOM 1006 O O . ALA A 1 132 ? -10.453 -13.842 2.098 1.00 94.25 132 ALA A O 1
ATOM 1007 N N . ARG A 1 133 ? -9.981 -15.721 0.966 1.00 95.06 133 ARG A N 1
ATOM 1008 C CA . ARG A 1 133 ? -10.833 -16.604 1.784 1.00 95.06 133 ARG A CA 1
ATOM 1009 C C . ARG A 1 133 ? -10.366 -16.761 3.235 1.00 95.06 133 ARG A C 1
ATOM 1011 O O . ARG A 1 133 ? -11.155 -17.198 4.066 1.00 95.06 133 ARG A O 1
ATOM 1018 N N . ALA A 1 134 ? -9.107 -16.449 3.544 1.00 94.06 134 ALA A N 1
ATOM 1019 C CA . ALA A 1 134 ? -8.581 -16.523 4.906 1.00 94.06 134 ALA A CA 1
ATOM 1020 C C . ALA A 1 134 ? -8.857 -15.253 5.729 1.00 94.06 134 ALA A C 1
ATOM 1022 O O . ALA A 1 134 ? -8.716 -15.291 6.952 1.00 94.06 134 ALA A O 1
ATOM 1023 N N . VAL A 1 135 ? -9.241 -14.149 5.077 1.00 97.06 135 VAL A N 1
ATOM 1024 C CA . VAL A 1 135 ? -9.540 -12.880 5.746 1.00 97.06 135 VAL A CA 1
ATOM 1025 C C . VAL A 1 135 ? -10.807 -13.029 6.580 1.00 97.06 135 VAL A C 1
ATOM 1027 O O . VAL A 1 135 ? -11.877 -13.352 6.066 1.00 97.06 135 VAL A O 1
ATOM 1030 N N . ARG A 1 136 ? -10.689 -12.763 7.880 1.00 97.56 136 ARG A N 1
ATOM 1031 C CA . ARG A 1 136 ? -11.802 -12.810 8.836 1.00 97.56 136 ARG A CA 1
ATOM 1032 C C . ARG A 1 136 ? -11.535 -11.884 10.018 1.00 97.56 136 ARG A C 1
ATOM 1034 O O . ARG A 1 136 ? -10.377 -11.563 10.262 1.00 97.56 136 ARG A O 1
ATOM 1041 N N . PRO A 1 137 ? -12.547 -11.445 10.772 1.00 98.56 137 PRO A N 1
ATOM 1042 C CA . PRO A 1 137 ? -12.308 -10.626 11.954 1.00 98.56 137 PRO A CA 1
ATOM 1043 C C . PRO A 1 137 ? -11.388 -11.328 12.974 1.00 98.56 137 PRO A C 1
ATOM 1045 O O . PRO A 1 137 ? -11.519 -12.529 13.228 1.00 98.56 137 PRO A O 1
ATOM 1048 N N . LEU A 1 138 ? -10.419 -10.579 13.510 1.00 98.62 138 LEU A N 1
ATOM 1049 C CA . LEU A 1 138 ? -9.463 -11.037 14.522 1.00 98.62 138 LEU A CA 1
ATOM 1050 C C . LEU A 1 138 ? -9.589 -10.214 15.810 1.00 98.62 138 LEU A C 1
ATOM 1052 O O . LEU A 1 138 ? -9.844 -9.007 15.757 1.00 98.62 138 LEU A O 1
ATOM 1056 N N . ASP A 1 139 ? -9.366 -10.844 16.958 1.00 98.50 139 ASP A N 1
ATOM 1057 C CA . ASP A 1 139 ? -9.172 -10.171 18.242 1.00 98.50 139 ASP A CA 1
ATOM 1058 C C . ASP A 1 139 ? -7.815 -9.447 18.306 1.00 98.50 139 ASP A C 1
ATOM 1060 O O . ASP A 1 139 ? -7.025 -9.459 17.358 1.00 98.50 139 ASP A O 1
ATOM 1064 N N . ARG A 1 140 ? -7.535 -8.783 19.431 1.00 97.75 140 ARG A N 1
ATOM 1065 C CA . ARG A 1 140 ? -6.317 -7.978 19.615 1.00 97.75 140 ARG A CA 1
ATOM 1066 C C . ARG A 1 140 ? -5.035 -8.813 19.578 1.00 97.75 140 ARG A C 1
ATOM 1068 O O . ARG A 1 140 ? -3.978 -8.273 19.251 1.00 97.75 140 ARG A O 1
ATOM 1075 N N . GLU A 1 141 ? -5.126 -10.106 19.863 1.00 97.62 141 GLU A N 1
ATOM 1076 C CA . GLU A 1 141 ? -4.028 -11.071 19.851 1.00 97.62 141 GLU A CA 1
ATOM 1077 C C . GLU A 1 141 ? -3.855 -11.741 18.474 1.00 97.62 141 GLU A C 1
ATOM 1079 O O . GLU A 1 141 ? -2.922 -12.522 18.280 1.00 97.62 141 GLU A O 1
ATOM 1084 N N . GLY A 1 142 ? -4.711 -11.419 17.497 1.00 97.06 142 GLY A N 1
ATOM 1085 C CA . GLY A 1 142 ? -4.670 -11.973 16.142 1.00 97.06 142 GLY A CA 1
ATOM 1086 C C . GLY A 1 142 ? -5.352 -13.335 16.011 1.00 97.06 142 GLY A C 1
ATOM 1087 O O . GLY A 1 142 ? -5.128 -14.046 15.027 1.00 97.06 142 GLY A O 1
ATOM 1088 N N . ARG A 1 143 ? -6.171 -13.729 16.991 1.00 98.06 143 ARG A N 1
ATOM 1089 C CA . ARG A 1 143 ? -6.980 -14.950 16.937 1.00 98.06 143 ARG A CA 1
ATOM 1090 C C . ARG A 1 143 ? -8.349 -14.641 16.325 1.00 98.06 143 ARG A C 1
ATOM 1092 O O . ARG A 1 143 ? -8.831 -13.522 16.443 1.00 98.06 143 ARG A O 1
ATOM 1099 N N . PRO A 1 144 ? -9.001 -15.608 15.668 1.00 98.25 144 PRO A N 1
ATOM 1100 C CA . PRO A 1 144 ? -10.326 -15.400 15.086 1.00 98.25 144 PRO A CA 1
ATOM 1101 C C . PRO A 1 144 ? -11.358 -15.057 16.159 1.00 98.25 144 PRO A C 1
ATOM 1103 O O . PRO A 1 144 ? -11.435 -15.763 17.163 1.00 98.25 144 PRO A O 1
ATOM 1106 N N . ALA A 1 145 ? -12.153 -14.016 15.927 1.00 97.88 145 ALA A N 1
ATOM 1107 C CA . ALA A 1 145 ? -13.220 -13.600 16.832 1.00 97.88 145 ALA A CA 1
ATOM 1108 C C . ALA A 1 145 ? -14.312 -12.866 16.052 1.00 97.88 145 ALA A C 1
ATOM 1110 O O . ALA A 1 145 ? -13.993 -11.939 15.313 1.00 97.88 145 ALA A O 1
ATOM 1111 N N . ASP A 1 146 ? -15.579 -13.252 16.215 1.00 95.81 146 ASP A N 1
ATOM 1112 C CA . ASP A 1 146 ? -16.699 -12.716 15.423 1.00 95.81 146 ASP A CA 1
ATOM 1113 C C . ASP A 1 146 ? -16.941 -11.211 15.653 1.00 95.81 146 ASP A C 1
ATOM 1115 O O . ASP A 1 146 ? -17.371 -10.499 14.747 1.00 95.81 146 ASP A O 1
ATOM 1119 N N . ASP A 1 147 ? -16.604 -10.704 16.840 1.00 96.69 147 ASP A N 1
ATOM 1120 C CA . ASP A 1 147 ? -16.650 -9.285 17.222 1.00 96.69 147 ASP A CA 1
ATOM 1121 C C . ASP A 1 147 ? -15.334 -8.525 16.936 1.00 96.69 147 ASP A C 1
ATOM 1123 O O . ASP A 1 147 ? -15.213 -7.316 17.190 1.00 96.69 147 ASP A O 1
ATOM 1127 N N . GLY A 1 148 ? -14.353 -9.224 16.359 1.00 98.19 148 GLY A N 1
ATOM 1128 C CA . GLY A 1 148 ? -13.021 -8.729 16.047 1.00 98.19 148 GLY A CA 1
ATOM 1129 C C . GLY A 1 148 ? -12.979 -7.669 14.942 1.00 98.19 148 GLY A C 1
ATOM 1130 O O . GLY A 1 148 ? -13.972 -7.028 14.579 1.00 98.19 148 GLY A O 1
ATOM 1131 N N . LYS A 1 149 ? -11.780 -7.435 14.404 1.00 98.69 149 LYS A N 1
ATOM 1132 C CA . LYS A 1 149 ? -11.529 -6.455 13.337 1.00 98.69 149 LYS A CA 1
ATOM 1133 C C . LYS A 1 149 ? -10.704 -7.068 12.215 1.00 98.69 149 LYS A C 1
ATOM 1135 O O . LYS A 1 149 ? -9.870 -7.942 12.437 1.00 98.69 149 LYS A O 1
ATOM 1140 N N . ILE A 1 150 ? -10.940 -6.585 11.004 1.00 98.62 150 ILE A N 1
ATOM 1141 C CA . ILE A 1 150 ? -10.090 -6.818 9.837 1.00 98.62 150 ILE A CA 1
ATOM 1142 C C . ILE A 1 150 ? -9.337 -5.515 9.611 1.00 98.62 150 ILE A C 1
ATOM 1144 O O . ILE A 1 150 ? -9.981 -4.479 9.468 1.00 98.62 150 ILE A O 1
ATOM 1148 N N . VAL A 1 151 ? -8.004 -5.532 9.583 1.00 98.69 151 VAL A N 1
ATOM 1149 C CA . VAL A 1 151 ? -7.233 -4.307 9.336 1.00 98.69 151 VAL A CA 1
ATOM 1150 C C . VAL A 1 151 ? -6.606 -4.328 7.944 1.00 98.69 151 VAL A C 1
ATOM 1152 O O . VAL A 1 151 ? -5.853 -5.248 7.604 1.00 98.69 151 VAL A O 1
ATOM 1155 N N . LEU A 1 152 ? -6.921 -3.285 7.167 1.00 98.56 152 LEU A N 1
ATOM 1156 C CA . LEU A 1 152 ? -6.252 -2.907 5.923 1.00 98.56 152 LEU A CA 1
ATOM 1157 C C . LEU A 1 152 ? -5.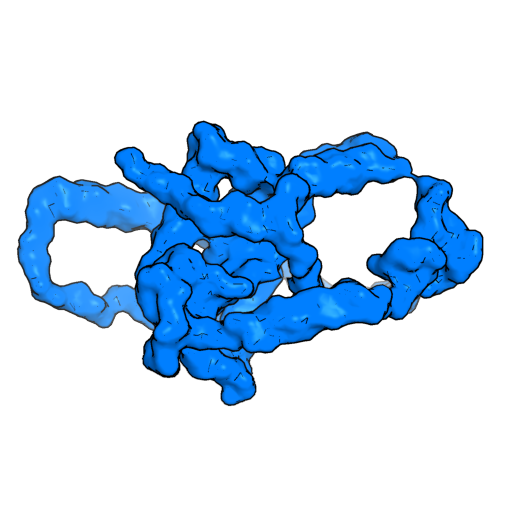272 -1.765 6.211 1.00 98.56 152 LEU A C 1
ATOM 1159 O O . LEU A 1 152 ? -5.689 -0.693 6.654 1.00 98.56 152 LEU A O 1
ATOM 1163 N N . LEU A 1 153 ? -3.991 -1.988 5.929 1.00 98.69 153 LEU A N 1
ATOM 1164 C CA . LEU A 1 153 ? -2.904 -1.044 6.191 1.00 98.69 153 LEU A CA 1
ATOM 1165 C C . LEU A 1 153 ? -2.237 -0.596 4.884 1.00 98.69 153 LEU A C 1
ATOM 1167 O O . LEU A 1 153 ? -1.871 -1.436 4.067 1.00 98.69 153 LEU A O 1
ATOM 1171 N N . SER A 1 154 ? -2.026 0.704 4.678 1.00 98.44 154 SER A N 1
ATOM 1172 C CA . SER A 1 154 ? -1.141 1.167 3.597 1.00 98.44 154 SER A CA 1
ATOM 1173 C C . SER A 1 154 ? 0.332 1.116 4.024 1.00 98.44 154 SER A C 1
ATOM 1175 O O . SER A 1 154 ? 0.667 1.438 5.163 1.00 98.44 154 SER A O 1
ATOM 1177 N N . ILE A 1 155 ? 1.221 0.738 3.105 1.00 97.50 155 ILE A N 1
ATOM 1178 C CA . ILE A 1 155 ? 2.677 0.725 3.286 1.00 97.50 155 ILE A CA 1
ATOM 1179 C C . ILE A 1 155 ? 3.316 1.409 2.076 1.00 97.50 155 ILE A C 1
ATOM 1181 O O . ILE A 1 155 ? 3.169 0.949 0.941 1.00 97.50 155 ILE A O 1
ATOM 1185 N N . GLY A 1 156 ? 4.032 2.508 2.306 1.00 95.69 156 GLY A N 1
ATOM 1186 C CA . GLY A 1 156 ? 4.590 3.322 1.230 1.00 95.69 156 GLY A CA 1
ATOM 1187 C C . GLY A 1 156 ? 4.983 4.737 1.631 1.00 95.69 156 GLY A C 1
ATOM 1188 O O . GLY A 1 156 ? 4.903 5.124 2.800 1.00 95.69 156 GLY A O 1
ATOM 1189 N N . MET A 1 157 ? 5.404 5.504 0.623 1.00 91.94 157 MET A N 1
ATOM 1190 C CA . MET A 1 157 ? 5.856 6.890 0.773 1.00 91.94 157 MET A CA 1
ATOM 1191 C C . MET A 1 157 ? 4.755 7.922 0.458 1.00 91.94 157 MET A C 1
ATOM 1193 O O . MET A 1 157 ? 3.569 7.596 0.421 1.00 91.94 157 MET A O 1
ATOM 1197 N N . SER A 1 158 ? 5.135 9.181 0.196 1.00 91.94 158 SER A N 1
ATOM 1198 C CA . SER A 1 158 ? 4.216 10.299 -0.082 1.00 91.94 158 SER A CA 1
ATOM 1199 C C . SER A 1 158 ? 3.174 9.998 -1.163 1.00 91.94 158 SER A C 1
ATOM 1201 O O . SER A 1 158 ? 2.019 10.372 -1.009 1.00 91.94 158 SER A O 1
ATOM 1203 N N . ASN A 1 159 ? 3.540 9.324 -2.256 1.00 88.31 159 ASN A N 1
ATOM 1204 C CA . ASN A 1 159 ? 2.591 8.931 -3.310 1.00 88.31 159 ASN A CA 1
ATOM 1205 C C . ASN A 1 159 ? 1.474 8.010 -2.790 1.00 88.31 159 ASN A C 1
ATOM 1207 O O . ASN A 1 159 ? 0.333 8.098 -3.227 1.00 88.31 159 ASN A O 1
ATOM 1211 N N . THR A 1 160 ? 1.800 7.163 -1.821 1.00 94.38 160 THR A N 1
ATOM 1212 C CA . THR A 1 160 ? 0.894 6.168 -1.263 1.00 94.38 160 THR A CA 1
ATOM 1213 C C . THR A 1 160 ? -0.097 6.840 -0.337 1.00 94.38 160 THR A C 1
ATOM 1215 O O . THR A 1 160 ? -1.287 6.635 -0.509 1.00 94.38 160 THR A O 1
ATOM 1218 N N . THR A 1 161 ? 0.352 7.707 0.576 1.00 93.06 161 THR A N 1
ATOM 1219 C CA . THR A 1 161 ? -0.579 8.459 1.442 1.00 93.06 161 THR A CA 1
ATOM 1220 C C . THR A 1 161 ? -1.413 9.476 0.652 1.00 93.06 161 THR A C 1
ATOM 1222 O O . THR A 1 161 ? -2.590 9.647 0.947 1.00 93.06 161 THR A O 1
ATOM 1225 N N . GLN A 1 162 ? -0.889 10.090 -0.419 1.00 91.00 162 GLN A N 1
ATOM 1226 C CA . GLN A 1 162 ? -1.683 10.980 -1.288 1.00 91.00 162 GLN A CA 1
ATOM 1227 C C . GLN A 1 162 ? -2.890 10.257 -1.907 1.00 91.00 162 GLN A C 1
ATOM 1229 O O . GLN A 1 162 ? -4.006 10.771 -1.886 1.00 91.00 162 GLN A O 1
ATOM 1234 N N . GLU A 1 163 ? -2.688 9.036 -2.404 1.00 93.94 163 GLU A N 1
ATOM 1235 C CA . GLU A 1 163 ? -3.777 8.205 -2.929 1.00 93.94 163 GLU A CA 1
ATOM 1236 C C . GLU A 1 163 ? -4.658 7.654 -1.803 1.00 93.94 163 GLU A C 1
ATOM 1238 O O . GLU A 1 163 ? -5.886 7.762 -1.839 1.00 93.94 163 GLU A O 1
ATOM 1243 N N . PHE A 1 164 ? -4.034 7.098 -0.767 1.00 95.06 164 PHE A N 1
ATOM 1244 C CA . PHE A 1 164 ? -4.728 6.373 0.287 1.00 95.06 164 PHE A CA 1
ATOM 1245 C C . PHE A 1 164 ? -5.581 7.292 1.169 1.00 95.06 164 PHE A C 1
ATOM 1247 O O . PHE A 1 164 ? -6.694 6.922 1.536 1.00 95.06 164 PHE A O 1
ATOM 1254 N N . SER A 1 165 ? -5.128 8.518 1.439 1.00 91.06 165 SER A N 1
ATOM 1255 C CA . SER A 1 165 ? -5.904 9.528 2.174 1.00 91.06 165 SER A CA 1
ATOM 1256 C C . SER A 1 165 ? -7.177 9.960 1.441 1.00 91.06 165 SER A C 1
ATOM 1258 O O . SER A 1 165 ? -8.147 10.341 2.093 1.00 91.06 165 SER A O 1
ATOM 1260 N N . THR A 1 166 ? -7.216 9.830 0.110 1.00 91.75 166 THR A N 1
ATOM 1261 C CA . THR A 1 166 ? -8.444 10.006 -0.679 1.00 91.75 166 THR A CA 1
ATOM 1262 C C . THR A 1 166 ? -9.316 8.750 -0.638 1.00 91.75 166 THR A C 1
ATOM 1264 O O . THR A 1 166 ? -10.534 8.842 -0.502 1.00 91.75 166 THR A O 1
ATOM 1267 N N . PHE A 1 167 ? -8.708 7.563 -0.701 1.00 94.31 167 PHE A N 1
ATOM 1268 C CA . PHE A 1 167 ? -9.417 6.283 -0.627 1.00 94.31 167 PHE A CA 1
ATOM 1269 C C . PHE A 1 167 ? -10.135 6.064 0.714 1.00 94.31 167 PHE A C 1
ATOM 1271 O O . PHE A 1 167 ? -11.289 5.641 0.721 1.00 94.31 167 PHE A O 1
ATOM 1278 N N . VAL A 1 168 ? -9.493 6.358 1.851 1.00 94.50 168 VAL A N 1
ATOM 1279 C CA . VAL A 1 168 ? -10.044 6.084 3.192 1.00 94.50 168 VAL A CA 1
ATOM 1280 C C . VAL A 1 168 ? -11.451 6.667 3.411 1.00 94.50 168 VAL A C 1
ATOM 1282 O O . VAL A 1 168 ? -12.323 5.910 3.845 1.00 94.50 168 VAL A O 1
ATOM 1285 N N . PRO A 1 169 ? -11.730 7.963 3.164 1.00 93.44 169 PRO A N 1
ATOM 1286 C CA . PRO A 1 169 ? -13.078 8.500 3.339 1.00 93.44 169 PRO A CA 1
ATOM 1287 C C . PRO A 1 169 ? -14.086 7.897 2.353 1.00 93.44 169 PRO A C 1
ATOM 1289 O O . PRO A 1 169 ? -15.202 7.601 2.769 1.00 93.44 169 PRO A O 1
ATOM 1292 N N . LEU A 1 170 ? -13.695 7.643 1.096 1.00 95.19 170 LEU A N 1
ATOM 1293 C CA . LEU A 1 170 ? -14.571 7.018 0.096 1.00 95.19 170 LEU A CA 1
ATOM 1294 C C . LEU A 1 170 ? -14.979 5.605 0.520 1.00 95.19 170 LEU A C 1
ATOM 1296 O O . LEU A 1 170 ? -16.162 5.283 0.559 1.00 95.19 170 LEU A O 1
ATOM 1300 N N . ALA A 1 171 ? -14.006 4.787 0.920 1.00 95.06 171 ALA A N 1
ATOM 1301 C CA . ALA A 1 171 ? -14.255 3.429 1.380 1.00 95.06 171 ALA A CA 1
ATOM 1302 C C . ALA A 1 171 ? -15.088 3.400 2.669 1.00 95.06 171 ALA A C 1
ATOM 1304 O O . ALA A 1 171 ? -15.949 2.544 2.826 1.00 95.06 171 ALA A O 1
ATOM 1305 N N . ASN A 1 172 ? -14.858 4.330 3.602 1.00 95.00 172 ASN A N 1
ATOM 1306 C CA . ASN A 1 172 ? -15.650 4.407 4.833 1.00 95.00 172 ASN A CA 1
ATOM 1307 C C . ASN A 1 172 ? -17.089 4.890 4.610 1.00 95.00 172 ASN A C 1
ATOM 1309 O O . ASN A 1 172 ? -17.938 4.586 5.444 1.00 95.00 172 ASN A O 1
ATOM 1313 N N . ALA A 1 173 ? -17.357 5.631 3.532 1.00 95.81 173 ALA A N 1
ATOM 1314 C CA . ALA A 1 173 ? -18.700 6.071 3.164 1.00 95.81 173 ALA A CA 1
ATOM 1315 C C . ALA A 1 173 ? -19.497 5.006 2.388 1.00 95.81 173 ALA A C 1
ATOM 1317 O O . ALA A 1 173 ? -20.716 5.128 2.279 1.00 95.81 173 ALA A O 1
ATOM 1318 N N . ASP A 1 174 ? -18.833 3.976 1.855 1.00 97.25 174 ASP A N 1
ATOM 1319 C CA . ASP A 1 174 ? -19.480 2.914 1.089 1.00 97.25 174 ASP A CA 1
ATOM 1320 C C . ASP A 1 174 ? -20.329 2.005 2.007 1.00 97.25 174 ASP A C 1
ATOM 1322 O O . ASP A 1 174 ? -19.775 1.330 2.885 1.00 97.25 174 ASP A O 1
ATOM 1326 N N . PRO A 1 175 ? -21.664 1.928 1.815 1.00 95.44 175 PRO A N 1
ATOM 1327 C CA . PRO A 1 175 ? -22.533 1.070 2.619 1.00 95.44 175 PRO A CA 1
ATOM 1328 C C . PRO A 1 175 ? -22.269 -0.431 2.422 1.00 95.44 175 PRO A C 1
ATOM 1330 O O . PRO A 1 175 ? -22.715 -1.236 3.237 1.00 95.44 175 PRO A O 1
ATOM 1333 N N . GLN A 1 176 ? -21.559 -0.828 1.362 1.00 97.00 176 GLN A N 1
ATOM 1334 C CA . GLN A 1 176 ? -21.147 -2.212 1.125 1.00 97.00 176 GLN A CA 1
ATOM 1335 C C . GLN A 1 176 ? -19.866 -2.584 1.884 1.00 97.00 176 GLN A C 1
ATOM 1337 O O . GLN A 1 176 ? -19.500 -3.764 1.923 1.00 97.00 176 GLN A O 1
ATOM 1342 N N . LYS A 1 177 ? -19.174 -1.618 2.509 1.00 96.69 177 LYS A N 1
ATOM 1343 C CA . LYS A 1 177 ? -17.978 -1.914 3.299 1.00 96.69 177 LYS A CA 1
ATOM 1344 C C . LYS A 1 177 ? -18.347 -2.819 4.473 1.00 96.69 177 LYS A C 1
ATOM 1346 O O . LYS A 1 177 ? -19.216 -2.498 5.280 1.00 96.69 177 LYS A O 1
ATOM 1351 N N . ASN A 1 178 ? -17.611 -3.921 4.626 1.00 96.12 178 ASN A N 1
ATOM 1352 C CA . ASN A 1 178 ? -17.737 -4.777 5.801 1.00 96.12 178 ASN A CA 1
ATOM 1353 C C . ASN A 1 178 ? -17.524 -3.940 7.088 1.00 96.12 178 ASN A C 1
ATOM 1355 O O . ASN A 1 178 ? -16.472 -3.306 7.226 1.00 96.12 178 ASN A O 1
ATOM 1359 N N . PRO A 1 179 ? -18.470 -3.939 8.045 1.00 96.75 179 PRO A N 1
ATOM 1360 C CA . PRO A 1 179 ? -18.375 -3.116 9.251 1.00 96.75 179 PRO A CA 1
ATOM 1361 C C . PRO A 1 179 ? -17.208 -3.505 10.175 1.00 96.75 179 PRO A C 1
ATOM 1363 O O . PRO A 1 179 ? -16.750 -2.676 10.959 1.00 96.75 179 PRO A O 1
ATOM 1366 N N . ALA A 1 180 ? -16.677 -4.729 10.071 1.00 98.00 180 ALA A N 1
ATOM 1367 C CA . ALA A 1 180 ? -15.485 -5.152 10.807 1.00 98.00 180 ALA A CA 1
ATOM 1368 C C . ALA A 1 180 ? -14.173 -4.590 10.220 1.00 98.00 180 ALA A C 1
ATOM 1370 O O . ALA A 1 180 ? -13.126 -4.708 10.860 1.00 98.00 180 ALA A O 1
ATOM 1371 N N . LEU A 1 181 ? -14.202 -3.997 9.016 1.00 98.31 181 LEU A N 1
ATOM 1372 C CA . LEU A 1 181 ? -13.018 -3.470 8.337 1.00 98.31 181 LEU A CA 1
ATOM 1373 C C . LEU A 1 181 ? -12.605 -2.098 8.884 1.00 98.31 181 LEU A C 1
ATOM 1375 O O . LEU A 1 181 ? -13.305 -1.091 8.714 1.00 98.31 181 LEU A O 1
ATOM 1379 N N . VAL A 1 182 ? -11.395 -2.051 9.437 1.00 98.56 182 VAL A N 1
ATOM 1380 C CA . VAL A 1 182 ? -10.688 -0.836 9.843 1.00 98.56 182 VAL A CA 1
ATOM 1381 C C . VAL A 1 182 ? -9.582 -0.543 8.832 1.00 98.56 182 VAL A C 1
ATOM 1383 O O . VAL A 1 182 ? -8.732 -1.387 8.555 1.00 98.56 182 VAL A O 1
ATOM 1386 N N . ILE A 1 183 ? -9.599 0.665 8.274 1.00 98.56 183 ILE A N 1
ATOM 1387 C CA . ILE A 1 183 ? -8.638 1.122 7.265 1.00 98.56 183 ILE A CA 1
ATOM 1388 C C . ILE A 1 183 ? -7.670 2.101 7.931 1.00 98.56 183 ILE A C 1
ATOM 1390 O O . ILE A 1 183 ? -8.105 3.076 8.553 1.00 98.56 183 ILE A O 1
ATOM 1394 N N . VAL A 1 184 ? -6.369 1.841 7.808 1.00 98.44 184 VAL A N 1
ATOM 1395 C CA . VAL A 1 184 ? -5.305 2.606 8.471 1.00 98.44 184 VAL A CA 1
ATOM 1396 C C . VAL A 1 184 ? -4.264 3.046 7.448 1.00 98.44 184 VAL A C 1
ATOM 1398 O O . VAL A 1 184 ? -3.688 2.221 6.743 1.00 98.44 184 VAL A O 1
ATOM 1401 N N . ASP A 1 185 ? -4.020 4.355 7.365 1.00 98.12 185 ASP A N 1
ATOM 1402 C CA . ASP A 1 185 ? -2.961 4.902 6.516 1.00 98.12 185 ASP A CA 1
ATOM 1403 C C . ASP A 1 185 ? -1.609 4.798 7.235 1.00 98.12 185 ASP A C 1
ATOM 1405 O O . ASP A 1 185 ? -1.316 5.582 8.138 1.00 98.12 185 ASP A O 1
ATOM 1409 N N . GLY A 1 186 ? -0.788 3.815 6.874 1.00 97.38 186 GLY A N 1
ATOM 1410 C CA . GLY A 1 186 ? 0.571 3.647 7.390 1.00 97.38 186 GLY A CA 1
ATOM 1411 C C . GLY A 1 186 ? 1.641 4.346 6.549 1.00 97.38 186 GLY A C 1
ATOM 1412 O O . GLY A 1 186 ? 2.792 4.448 6.982 1.00 97.38 186 GLY A O 1
ATOM 1413 N N . ALA A 1 187 ? 1.289 4.847 5.362 1.00 96.94 187 ALA A N 1
ATOM 1414 C CA . ALA A 1 187 ? 2.229 5.504 4.467 1.00 96.94 187 ALA A CA 1
ATOM 1415 C C . ALA A 1 187 ? 2.700 6.863 5.011 1.00 96.94 187 ALA A C 1
ATOM 1417 O O . ALA A 1 187 ? 1.958 7.588 5.680 1.00 96.94 187 ALA A O 1
ATOM 1418 N N . GLN A 1 188 ? 3.966 7.198 4.752 1.00 95.56 188 GLN A N 1
ATOM 1419 C CA . GLN A 1 188 ? 4.633 8.370 5.332 1.00 95.56 188 GLN A CA 1
ATOM 1420 C C . GLN A 1 188 ? 5.520 9.065 4.298 1.00 95.56 188 GLN A C 1
ATOM 1422 O O . GLN A 1 188 ? 6.302 8.430 3.590 1.00 95.56 188 GLN A O 1
ATOM 1427 N N . GLY A 1 189 ? 5.408 10.392 4.202 1.00 89.25 189 GLY A N 1
ATOM 1428 C CA . GLY A 1 189 ? 6.208 11.193 3.277 1.00 89.25 189 GLY A CA 1
ATOM 1429 C C . GLY A 1 189 ? 7.712 10.966 3.455 1.00 89.25 189 GLY A C 1
ATOM 1430 O O . GLY A 1 189 ? 8.207 10.838 4.569 1.00 89.25 189 GLY A O 1
ATOM 1431 N N . GLY A 1 190 ? 8.452 10.875 2.347 1.00 87.94 190 GLY A N 1
ATOM 1432 C CA . GLY A 1 190 ? 9.911 10.710 2.379 1.00 87.94 190 GLY A CA 1
ATOM 1433 C C . GLY A 1 190 ? 10.427 9.345 2.862 1.00 87.94 190 GLY A C 1
ATOM 1434 O O . GLY A 1 190 ? 11.644 9.192 2.994 1.00 87.94 190 GLY A O 1
ATOM 1435 N N . MET A 1 191 ? 9.549 8.365 3.107 1.00 91.50 191 MET A N 1
ATOM 1436 C CA . MET A 1 191 ? 9.904 7.010 3.554 1.00 91.50 191 MET A CA 1
ATOM 1437 C C . MET A 1 191 ? 9.856 6.036 2.373 1.00 91.50 191 MET A C 1
ATOM 1439 O O . MET A 1 191 ? 8.914 5.272 2.213 1.00 91.50 191 MET A O 1
ATOM 1443 N N . ALA A 1 192 ? 10.848 6.137 1.488 1.00 91.06 192 ALA A N 1
ATOM 1444 C CA . ALA A 1 192 ? 10.978 5.287 0.304 1.00 91.06 192 ALA A CA 1
ATOM 1445 C C . ALA A 1 192 ? 11.292 3.817 0.651 1.00 91.06 192 ALA A C 1
ATOM 1447 O O . ALA A 1 192 ? 11.596 3.491 1.801 1.00 91.06 192 ALA A O 1
ATOM 1448 N N . ALA A 1 193 ? 11.272 2.940 -0.358 1.00 93.25 193 ALA A N 1
ATOM 1449 C CA . ALA A 1 193 ? 11.411 1.489 -0.189 1.00 93.25 193 ALA A CA 1
ATOM 1450 C C . ALA A 1 193 ? 12.664 1.089 0.611 1.00 93.25 193 ALA A C 1
ATOM 1452 O O . ALA A 1 193 ? 12.598 0.251 1.507 1.00 93.25 193 ALA A O 1
ATOM 1453 N N . ASN A 1 194 ? 13.790 1.756 0.349 1.00 91.50 194 ASN A N 1
ATOM 1454 C CA . ASN A 1 194 ? 15.054 1.529 1.045 1.00 91.50 194 ASN A CA 1
ATOM 1455 C C . ASN A 1 194 ? 15.006 1.901 2.537 1.00 91.50 194 ASN A C 1
ATOM 1457 O O . ASN A 1 194 ? 15.670 1.258 3.342 1.00 91.50 194 ASN A O 1
ATOM 1461 N N . VAL A 1 195 ? 14.226 2.917 2.918 1.00 93.00 195 VAL A N 1
ATOM 1462 C CA . VAL A 1 195 ? 14.042 3.310 4.325 1.00 93.00 195 VAL A CA 1
ATOM 1463 C C . VAL A 1 195 ? 13.104 2.336 5.033 1.00 93.00 195 VAL A C 1
ATOM 1465 O O . VAL A 1 195 ? 13.390 1.922 6.153 1.00 93.00 195 VAL A O 1
ATOM 1468 N N . ILE A 1 196 ? 12.004 1.954 4.376 1.00 94.12 196 ILE A N 1
ATOM 1469 C CA . ILE A 1 196 ? 10.998 1.037 4.932 1.00 94.12 196 ILE A CA 1
ATOM 1470 C C . ILE A 1 196 ? 11.600 -0.354 5.182 1.00 94.12 196 ILE A C 1
ATOM 1472 O O . ILE A 1 196 ? 11.341 -0.953 6.229 1.00 94.12 196 ILE A O 1
ATOM 1476 N N . ALA A 1 197 ? 12.425 -0.847 4.251 1.00 93.81 197 ALA A N 1
ATOM 1477 C CA . ALA A 1 197 ? 13.093 -2.142 4.359 1.00 93.81 197 ALA A CA 1
ATOM 1478 C C . ALA A 1 197 ? 14.226 -2.161 5.406 1.00 93.81 197 ALA A C 1
ATOM 1480 O O . ALA A 1 197 ? 14.474 -3.199 6.020 1.00 93.81 197 ALA A O 1
ATOM 1481 N N . ALA A 1 198 ? 14.899 -1.030 5.644 1.00 92.88 198 ALA A N 1
ATOM 1482 C CA . ALA A 1 198 ? 16.011 -0.912 6.590 1.00 92.88 198 ALA A CA 1
ATOM 1483 C C . ALA A 1 198 ? 15.521 -0.673 8.033 1.00 92.88 198 ALA A C 1
ATOM 1485 O O . ALA A 1 198 ? 15.714 0.400 8.618 1.00 92.88 198 ALA A O 1
ATOM 1486 N N . THR A 1 199 ? 14.849 -1.678 8.603 1.00 92.38 199 THR A N 1
ATOM 1487 C CA . THR A 1 199 ? 14.120 -1.593 9.885 1.00 92.38 199 THR A CA 1
ATOM 1488 C C . THR A 1 199 ? 14.992 -1.330 11.115 1.00 92.38 199 THR A C 1
ATOM 1490 O O . THR A 1 199 ? 14.473 -0.985 12.172 1.00 92.38 199 THR A O 1
ATOM 1493 N N . ASP A 1 200 ? 16.301 -1.521 11.010 1.00 91.62 200 ASP A N 1
ATOM 1494 C CA . ASP A 1 200 ? 17.297 -1.300 12.062 1.00 91.62 200 ASP A CA 1
ATOM 1495 C C . ASP A 1 200 ? 17.833 0.143 12.100 1.00 91.62 200 ASP A C 1
ATOM 1497 O O . ASP A 1 200 ? 18.408 0.579 13.100 1.00 91.62 200 ASP A O 1
ATOM 1501 N N . THR A 1 201 ? 17.595 0.925 11.047 1.00 94.50 201 THR A N 1
ATOM 1502 C CA . THR A 1 201 ? 18.003 2.332 10.983 1.00 94.50 201 THR A CA 1
ATOM 1503 C C . THR A 1 201 ? 17.074 3.233 11.808 1.00 94.50 201 THR A C 1
ATOM 1505 O O . THR A 1 201 ? 15.900 2.906 11.999 1.00 94.50 201 THR A O 1
ATOM 1508 N N . PRO A 1 202 ? 17.528 4.414 12.279 1.00 96.44 202 PRO A N 1
ATOM 1509 C CA . PRO A 1 202 ? 16.661 5.355 12.992 1.00 96.44 202 PRO A CA 1
ATOM 1510 C C . PRO A 1 202 ? 15.391 5.726 12.216 1.00 96.44 202 PRO A C 1
ATOM 1512 O O . PRO A 1 202 ? 14.304 5.717 12.786 1.00 96.44 202 PRO A O 1
ATOM 1515 N N . ARG A 1 203 ? 15.509 5.979 10.905 1.00 95.19 203 ARG A N 1
ATOM 1516 C CA . ARG A 1 203 ? 14.355 6.314 10.059 1.00 95.19 203 ARG A CA 1
ATOM 1517 C C . ARG A 1 203 ? 13.443 5.109 9.822 1.00 95.19 203 ARG A C 1
ATOM 1519 O O . ARG A 1 203 ? 12.230 5.258 9.897 1.00 95.19 203 ARG A O 1
ATOM 1526 N N . GLY A 1 204 ? 13.998 3.919 9.586 1.00 95.06 204 GLY A N 1
ATOM 1527 C CA . GLY A 1 204 ? 13.197 2.700 9.458 1.00 95.06 204 GLY A CA 1
ATOM 1528 C C . GLY A 1 204 ? 12.407 2.393 10.733 1.00 95.06 204 GLY A C 1
ATOM 1529 O O . GLY A 1 204 ? 11.209 2.134 10.664 1.00 95.06 204 GLY A O 1
ATOM 1530 N N . ARG A 1 205 ? 13.032 2.512 11.913 1.00 96.81 205 ARG A N 1
ATOM 1531 C CA . ARG A 1 205 ? 12.336 2.360 13.204 1.00 96.81 205 ARG A CA 1
ATOM 1532 C C . ARG A 1 205 ? 11.217 3.380 13.378 1.00 96.81 205 ARG A C 1
ATOM 1534 O O . ARG A 1 205 ? 10.101 2.980 13.692 1.00 96.81 205 ARG A O 1
ATOM 1541 N N . GLN A 1 206 ? 11.486 4.653 13.086 1.00 96.44 206 GLN A N 1
ATOM 1542 C CA . GLN A 1 206 ? 10.476 5.711 13.134 1.00 96.44 206 GLN A CA 1
ATOM 1543 C C . GLN A 1 206 ? 9.261 5.376 12.254 1.00 96.44 206 GLN A C 1
ATOM 1545 O O . GLN A 1 206 ? 8.129 5.506 12.710 1.00 96.44 206 GLN A O 1
ATOM 1550 N N . TYR A 1 207 ? 9.478 4.878 11.029 1.00 96.38 207 TYR A N 1
ATOM 1551 C CA . TYR A 1 207 ? 8.387 4.476 10.133 1.00 96.38 207 TYR A CA 1
ATOM 1552 C C . TYR A 1 207 ? 7.437 3.470 10.794 1.00 96.38 207 TYR A C 1
ATOM 1554 O O . TYR A 1 207 ? 6.217 3.659 10.817 1.00 96.38 207 TYR A O 1
ATOM 1562 N N . TRP A 1 208 ? 8.003 2.404 11.357 1.00 96.75 208 TRP A N 1
ATOM 1563 C CA . TRP A 1 208 ? 7.238 1.324 11.975 1.00 96.75 208 TRP A CA 1
ATOM 1564 C C . TRP A 1 208 ? 6.622 1.727 13.321 1.00 96.75 208 TRP A C 1
ATOM 1566 O O . TRP A 1 208 ? 5.514 1.294 13.642 1.00 96.75 208 TRP A O 1
ATOM 1576 N N . GLU A 1 209 ? 7.275 2.603 14.086 1.00 96.94 209 GLU A N 1
ATOM 1577 C CA . GLU A 1 209 ? 6.712 3.202 15.301 1.00 96.94 209 GLU A CA 1
ATOM 1578 C C . GLU A 1 209 ? 5.483 4.062 14.988 1.00 96.94 209 GLU A C 1
ATOM 1580 O O . GLU A 1 209 ? 4.443 3.897 15.629 1.00 96.94 209 GLU A O 1
ATOM 1585 N N . THR A 1 210 ? 5.544 4.901 13.952 1.00 96.94 210 THR A N 1
ATOM 1586 C CA . THR A 1 210 ? 4.392 5.692 13.500 1.00 96.94 210 THR A CA 1
ATOM 1587 C C . THR A 1 210 ? 3.240 4.803 13.024 1.00 96.94 210 THR A C 1
ATOM 1589 O O . THR A 1 210 ? 2.084 5.085 13.338 1.00 96.94 210 THR A O 1
ATOM 1592 N N . ILE A 1 211 ? 3.511 3.682 12.342 1.00 98.06 211 ILE A N 1
ATOM 1593 C CA . ILE A 1 211 ? 2.466 2.694 12.009 1.00 98.06 211 ILE A CA 1
ATOM 1594 C C . ILE A 1 211 ? 1.793 2.161 13.279 1.00 98.06 211 ILE A C 1
ATOM 1596 O O . ILE A 1 211 ? 0.564 2.145 13.359 1.00 98.06 211 ILE A O 1
ATOM 1600 N N . ASN A 1 212 ? 2.573 1.769 14.290 1.00 97.75 212 ASN A N 1
ATOM 1601 C CA . ASN A 1 212 ? 2.029 1.264 15.552 1.00 97.75 212 ASN A CA 1
ATOM 1602 C C . ASN A 1 212 ? 1.168 2.316 16.270 1.00 97.75 212 ASN A C 1
ATOM 1604 O O . ASN A 1 212 ? 0.091 1.992 16.772 1.00 97.75 212 ASN A O 1
ATOM 1608 N N . GLN A 1 213 ? 1.599 3.580 16.273 1.00 97.44 213 GLN A N 1
ATOM 1609 C CA . GLN A 1 213 ? 0.824 4.693 16.827 1.00 97.44 213 GLN A CA 1
ATOM 1610 C C . GLN A 1 213 ? -0.506 4.877 16.084 1.00 97.44 213 GLN A C 1
ATOM 1612 O O . GLN A 1 213 ? -1.553 4.997 16.720 1.00 97.44 213 GLN A O 1
ATOM 1617 N N . ARG A 1 214 ? -0.496 4.836 14.745 1.00 98.12 214 ARG A N 1
ATOM 1618 C CA . ARG A 1 214 ? -1.705 4.995 13.918 1.00 98.12 214 ARG A CA 1
ATOM 1619 C C . ARG A 1 214 ? -2.680 3.824 14.055 1.00 98.12 214 ARG A C 1
ATOM 1621 O O . ARG A 1 214 ? -3.888 4.051 14.088 1.00 98.12 214 ARG A O 1
ATOM 1628 N N . LEU A 1 215 ? -2.178 2.594 14.184 1.00 98.19 215 LEU A N 1
ATOM 1629 C CA . LEU A 1 215 ? -2.994 1.417 14.510 1.00 98.19 215 LEU A CA 1
ATOM 1630 C C . LEU A 1 215 ? -3.663 1.582 15.883 1.00 98.19 215 LEU A C 1
ATOM 1632 O O . LEU A 1 215 ? -4.885 1.461 15.993 1.00 98.19 215 LEU A O 1
ATOM 1636 N N . SER A 1 216 ? -2.881 1.952 16.903 1.00 97.62 216 SER A N 1
ATOM 1637 C CA . SER A 1 216 ? -3.377 2.177 18.266 1.00 97.62 216 SER A CA 1
ATOM 1638 C C . SER A 1 216 ? -4.437 3.284 18.323 1.00 97.62 216 SER A C 1
ATOM 1640 O O . SER A 1 216 ? -5.497 3.095 18.917 1.00 97.62 216 SER A O 1
ATOM 1642 N N . ALA A 1 217 ? -4.222 4.398 17.615 1.00 97.62 217 ALA A N 1
ATOM 1643 C CA . ALA A 1 217 ? -5.181 5.501 17.511 1.00 97.62 217 ALA A CA 1
ATOM 1644 C C . ALA A 1 217 ? -6.514 5.098 16.849 1.00 97.62 217 ALA A C 1
ATOM 1646 O O . ALA A 1 217 ? -7.529 5.767 17.032 1.00 97.62 217 ALA A O 1
ATOM 1647 N N . LYS A 1 218 ? -6.530 4.000 16.084 1.00 97.62 218 LYS A N 1
ATOM 1648 C CA . LYS A 1 218 ? -7.737 3.398 15.497 1.00 97.62 218 LYS A CA 1
ATOM 1649 C C . LYS A 1 218 ? -8.308 2.254 16.343 1.00 97.62 218 LYS A C 1
ATOM 1651 O O . LYS A 1 218 ? -9.239 1.584 15.904 1.00 97.62 218 LYS A O 1
ATOM 1656 N N . GLY A 1 219 ? -7.768 2.028 17.541 1.00 97.50 219 GLY A N 1
ATOM 1657 C CA . GLY A 1 219 ? -8.215 0.993 18.471 1.00 97.50 219 GLY A CA 1
ATOM 1658 C C . GLY A 1 219 ? -7.824 -0.430 18.070 1.00 97.50 219 GLY A C 1
ATOM 1659 O O . GLY A 1 219 ? -8.323 -1.379 18.673 1.00 97.50 219 GLY A O 1
ATOM 1660 N N . VAL A 1 220 ? -6.931 -0.602 17.091 1.00 98.56 220 VAL A N 1
ATOM 1661 C CA . VAL A 1 220 ? -6.527 -1.913 16.560 1.00 98.56 220 VAL A CA 1
ATOM 1662 C C . VAL A 1 220 ? -5.063 -2.223 16.859 1.00 98.56 220 VAL A C 1
ATOM 1664 O O . VAL A 1 220 ? -4.282 -1.340 17.214 1.00 98.56 220 VAL A O 1
ATOM 1667 N N . THR A 1 221 ? -4.682 -3.491 16.738 1.00 98.12 221 THR A N 1
ATOM 1668 C CA . THR A 1 221 ? -3.311 -3.962 16.964 1.00 98.12 221 THR A CA 1
ATOM 1669 C C . THR A 1 221 ? -2.644 -4.400 15.659 1.00 98.12 221 THR A C 1
ATOM 1671 O O . THR A 1 221 ? -3.328 -4.742 14.689 1.00 98.12 221 THR A O 1
ATOM 1674 N N . PRO A 1 222 ? -1.301 -4.453 15.612 1.00 97.62 222 PRO A N 1
ATOM 1675 C CA . PRO A 1 222 ? -0.598 -5.007 14.459 1.00 97.62 222 PRO A CA 1
ATOM 1676 C C . PRO A 1 222 ? -0.967 -6.473 14.163 1.00 97.62 222 PRO A C 1
ATOM 1678 O O . PRO A 1 222 ? -0.935 -6.894 13.012 1.00 97.62 222 PRO A O 1
ATOM 1681 N N . GLN A 1 223 ? -1.379 -7.243 15.175 1.00 98.12 223 GLN A N 1
ATOM 1682 C CA . GLN A 1 223 ? -1.825 -8.634 15.037 1.00 98.12 223 GLN A CA 1
ATOM 1683 C C . GLN A 1 223 ? -3.155 -8.771 14.271 1.00 98.12 223 GLN A C 1
ATOM 1685 O O . GLN A 1 223 ? -3.453 -9.849 13.762 1.00 98.12 223 GLN A O 1
ATOM 1690 N N . GLN A 1 224 ? -3.931 -7.689 14.143 1.00 98.38 224 GLN A N 1
ATOM 1691 C CA . GLN A 1 224 ? -5.187 -7.655 13.383 1.00 98.38 224 GLN A CA 1
ATOM 1692 C C . GLN A 1 224 ? -4.993 -7.306 11.894 1.00 98.38 224 GLN A C 1
ATOM 1694 O O . GLN A 1 224 ? -5.947 -7.387 11.111 1.00 98.38 224 GLN A O 1
ATOM 1699 N N . VAL A 1 225 ? -3.774 -6.925 11.483 1.00 98.44 225 VAL A N 1
ATOM 1700 C CA . VAL A 1 225 ? -3.428 -6.605 10.087 1.00 98.44 225 VAL A CA 1
ATOM 1701 C C . VAL A 1 225 ? -3.421 -7.872 9.242 1.00 98.44 225 VAL A C 1
ATOM 1703 O O . VAL A 1 225 ? -2.626 -8.784 9.456 1.00 98.44 225 VAL A O 1
ATOM 1706 N N . GLN A 1 226 ? -4.312 -7.906 8.252 1.00 97.50 226 GLN A N 1
ATOM 1707 C CA . GLN A 1 226 ? -4.476 -9.036 7.330 1.00 97.50 226 GLN A CA 1
ATOM 1708 C C . GLN A 1 226 ? -4.334 -8.636 5.865 1.00 97.50 226 GLN A C 1
ATOM 1710 O O . GLN A 1 226 ? -4.122 -9.505 5.026 1.00 97.50 226 GLN A O 1
ATOM 1715 N N . VAL A 1 227 ? -4.468 -7.346 5.546 1.00 97.38 227 VAL A N 1
ATOM 1716 C CA . VAL A 1 227 ? -4.389 -6.840 4.175 1.00 97.38 227 VAL A CA 1
ATOM 1717 C C . VAL A 1 227 ? -3.473 -5.624 4.146 1.00 97.38 227 VAL A C 1
ATOM 1719 O O . VAL A 1 227 ? -3.567 -4.754 5.014 1.00 97.38 227 VAL A O 1
ATOM 1722 N N . ALA A 1 228 ? -2.607 -5.555 3.137 1.00 96.25 228 ALA A N 1
ATOM 1723 C CA . ALA A 1 228 ? -1.723 -4.421 2.920 1.00 96.25 228 ALA A CA 1
ATOM 1724 C C . ALA A 1 228 ? -1.916 -3.830 1.517 1.00 96.25 228 ALA A C 1
ATOM 1726 O O . ALA A 1 228 ? -1.855 -4.555 0.525 1.00 96.25 228 ALA A O 1
ATOM 1727 N N . TRP A 1 229 ? -2.102 -2.511 1.432 1.00 96.94 229 TRP A N 1
ATOM 1728 C CA . TRP A 1 229 ? -1.907 -1.760 0.192 1.00 96.94 229 TRP A CA 1
ATOM 1729 C C . TRP A 1 229 ? -0.449 -1.325 0.144 1.00 96.94 229 TRP A C 1
ATOM 1731 O O . TRP A 1 229 ? -0.040 -0.446 0.900 1.00 96.94 229 TRP A O 1
ATOM 1741 N N . ILE A 1 230 ? 0.338 -1.898 -0.763 1.00 95.44 230 ILE A N 1
ATOM 1742 C CA . ILE A 1 230 ? 1.766 -1.591 -0.870 1.00 95.44 230 ILE A CA 1
ATOM 1743 C C . ILE A 1 230 ? 2.021 -0.775 -2.131 1.00 95.44 230 ILE A C 1
ATOM 1745 O O . ILE A 1 230 ? 1.677 -1.200 -3.229 1.00 95.44 230 ILE A O 1
ATOM 1749 N N . LYS A 1 231 ? 2.648 0.393 -1.987 1.00 94.44 231 LYS A N 1
ATOM 1750 C CA . LYS A 1 231 ? 3.142 1.178 -3.120 1.00 94.44 231 LYS A CA 1
ATOM 1751 C C . LYS A 1 231 ? 4.502 1.767 -2.772 1.00 94.44 231 LYS A C 1
ATOM 1753 O O . LYS A 1 231 ? 4.667 2.478 -1.788 1.00 94.44 231 LYS A O 1
ATOM 1758 N N . GLN A 1 232 ? 5.504 1.418 -3.570 1.00 93.62 232 GLN A N 1
ATOM 1759 C CA . GLN A 1 232 ? 6.905 1.661 -3.246 1.00 93.62 232 GLN A CA 1
ATOM 1760 C C . GLN A 1 232 ? 7.640 2.295 -4.416 1.00 93.62 232 GLN A C 1
ATOM 1762 O O . GLN A 1 232 ? 7.275 2.111 -5.576 1.00 93.62 232 GLN A O 1
ATOM 1767 N N . ALA A 1 233 ? 8.672 3.060 -4.087 1.00 90.88 233 ALA A N 1
ATOM 1768 C CA . ALA A 1 233 ? 9.570 3.671 -5.049 1.00 90.88 233 ALA A CA 1
ATOM 1769 C C . ALA A 1 233 ? 10.949 3.882 -4.418 1.00 90.88 233 ALA A C 1
ATOM 1771 O O . ALA A 1 233 ? 11.086 3.925 -3.192 1.00 90.88 233 ALA A O 1
ATOM 1772 N N . ILE A 1 234 ? 11.950 4.056 -5.278 1.00 89.25 234 ILE A N 1
ATOM 1773 C CA . ILE A 1 234 ? 13.250 4.632 -4.934 1.00 89.25 234 ILE A CA 1
ATOM 1774 C C . ILE A 1 234 ? 13.235 6.082 -5.445 1.00 89.25 234 ILE A C 1
ATOM 1776 O O . ILE A 1 234 ? 12.774 6.314 -6.565 1.00 89.25 234 ILE A O 1
ATOM 1780 N N . PRO A 1 235 ? 13.671 7.075 -4.653 1.00 83.56 235 PRO A N 1
ATOM 1781 C CA . PRO A 1 235 ? 13.671 8.466 -5.085 1.00 83.56 235 PRO A CA 1
ATOM 1782 C C . PRO A 1 235 ? 14.784 8.715 -6.110 1.00 83.56 235 PRO A C 1
ATOM 1784 O O . PRO A 1 235 ? 15.921 8.311 -5.894 1.00 83.56 235 PRO A O 1
ATOM 1787 N N . GLY A 1 236 ? 14.457 9.423 -7.194 1.00 85.75 236 GLY A N 1
ATOM 1788 C CA . GLY A 1 236 ? 15.428 9.848 -8.210 1.00 85.75 236 GLY A CA 1
ATOM 1789 C C . GLY A 1 236 ? 16.189 8.707 -8.904 1.00 85.75 236 GLY A C 1
ATOM 1790 O O . GLY A 1 236 ? 17.417 8.753 -8.900 1.00 85.75 236 GLY A O 1
ATOM 1791 N N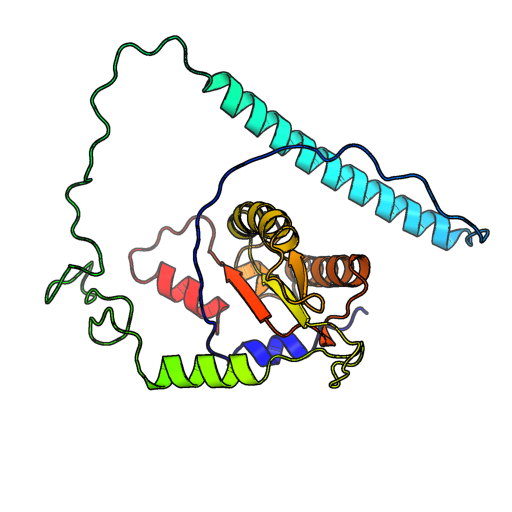 . PRO A 1 237 ? 15.505 7.700 -9.483 1.00 86.31 237 PRO A N 1
ATOM 1792 C CA . PRO A 1 237 ? 16.163 6.669 -10.286 1.00 86.31 237 PRO A CA 1
ATOM 1793 C C . PRO A 1 237 ? 16.874 7.302 -11.497 1.00 86.31 237 PRO A C 1
ATOM 1795 O O . PRO A 1 237 ? 16.316 8.193 -12.143 1.00 86.31 237 PRO A O 1
ATOM 1798 N N . THR A 1 238 ? 18.106 6.880 -11.785 1.00 90.88 238 THR A N 1
ATOM 1799 C CA . THR A 1 238 ? 18.932 7.400 -12.899 1.00 90.88 238 THR A CA 1
ATOM 1800 C C . THR A 1 238 ? 19.557 6.306 -13.760 1.00 90.88 238 THR A C 1
ATOM 1802 O O . THR A 1 238 ? 20.166 6.613 -14.787 1.00 90.88 238 THR A O 1
ATOM 1805 N N . ALA A 1 239 ? 19.433 5.043 -13.359 1.00 92.12 239 ALA A N 1
ATOM 1806 C CA . ALA A 1 239 ? 19.950 3.926 -14.120 1.00 92.12 239 ALA A CA 1
ATOM 1807 C C . ALA A 1 239 ? 19.021 3.627 -15.314 1.00 92.12 239 ALA A C 1
ATOM 1809 O O . ALA A 1 239 ? 17.832 3.963 -15.302 1.00 92.12 239 ALA A O 1
ATOM 1810 N N . PRO A 1 240 ? 19.540 3.003 -16.383 1.00 91.25 240 PRO A N 1
ATOM 1811 C CA . PRO A 1 240 ? 18.683 2.517 -17.452 1.00 91.25 240 PRO A CA 1
ATOM 1812 C C . PRO A 1 240 ? 17.695 1.457 -16.937 1.00 91.25 240 PRO A C 1
ATOM 1814 O O . PRO A 1 240 ? 17.769 0.971 -15.806 1.00 91.25 240 PRO A O 1
ATOM 1817 N N . PHE A 1 241 ? 16.710 1.120 -17.764 1.00 88.75 241 PHE A N 1
ATOM 1818 C CA . PHE A 1 241 ? 15.862 -0.028 -17.484 1.00 88.75 241 PHE A CA 1
ATOM 1819 C C . PHE A 1 241 ? 16.551 -1.302 -18.010 1.00 88.75 241 PHE A C 1
ATOM 1821 O O . PHE A 1 241 ? 17.034 -1.305 -19.144 1.00 88.75 241 PHE A O 1
ATOM 1828 N N . PRO A 1 242 ? 16.534 -2.413 -17.244 1.00 91.19 242 PRO A N 1
ATOM 1829 C CA . PRO A 1 242 ? 15.723 -2.651 -16.046 1.00 91.19 242 PRO A CA 1
ATOM 1830 C C . PRO A 1 242 ? 16.444 -2.436 -14.703 1.00 91.19 242 PRO A C 1
ATOM 1832 O O . PRO A 1 242 ? 15.956 -2.925 -13.685 1.00 91.19 242 PRO A O 1
ATOM 1835 N N . GLU A 1 243 ? 17.599 -1.779 -14.663 1.00 93.06 243 GLU A N 1
ATOM 1836 C CA . GLU A 1 243 ? 18.455 -1.691 -13.475 1.00 93.06 243 GLU A CA 1
ATOM 1837 C C . GLU A 1 243 ? 17.732 -1.084 -12.263 1.00 93.06 243 GLU A C 1
ATOM 1839 O O . GLU A 1 243 ? 17.736 -1.695 -11.192 1.00 93.06 243 GLU A O 1
ATOM 1844 N N . ASP A 1 244 ? 17.042 0.049 -12.428 1.00 91.94 244 ASP A N 1
ATOM 1845 C CA . ASP A 1 244 ? 16.289 0.682 -11.332 1.00 91.94 244 ASP A CA 1
ATOM 1846 C C . ASP A 1 244 ? 15.066 -0.136 -10.896 1.00 91.94 244 ASP A C 1
ATOM 1848 O O . ASP A 1 244 ? 14.744 -0.206 -9.708 1.00 91.94 244 ASP A O 1
ATOM 1852 N N . ALA A 1 245 ? 14.411 -0.824 -11.837 1.00 90.06 245 ALA A N 1
ATOM 1853 C CA . ALA A 1 245 ? 13.302 -1.722 -11.519 1.00 90.06 245 ALA A CA 1
ATOM 1854 C C . ALA A 1 245 ? 13.780 -2.902 -10.656 1.00 90.06 245 ALA A C 1
ATOM 1856 O O . ALA A 1 245 ? 13.170 -3.212 -9.635 1.00 90.06 245 ALA A O 1
ATOM 1857 N N . ARG A 1 246 ? 14.927 -3.499 -11.009 1.00 91.75 246 ARG A N 1
ATOM 1858 C CA . ARG A 1 246 ? 15.578 -4.548 -10.207 1.00 91.75 246 ARG A CA 1
ATOM 1859 C C . ARG A 1 246 ? 16.098 -4.022 -8.872 1.00 91.75 246 ARG A C 1
ATOM 1861 O O . ARG A 1 246 ? 16.202 -4.777 -7.912 1.00 91.75 246 ARG A O 1
ATOM 1868 N N . ALA A 1 247 ? 16.490 -2.752 -8.797 1.00 92.38 247 ALA A N 1
ATOM 1869 C CA . ALA A 1 247 ? 16.884 -2.142 -7.533 1.00 92.38 247 ALA A CA 1
ATOM 1870 C C . ALA A 1 247 ? 15.703 -2.028 -6.573 1.00 92.38 247 ALA A C 1
ATOM 1872 O O . ALA A 1 247 ? 15.852 -2.363 -5.400 1.00 92.38 247 ALA A O 1
ATOM 1873 N N . LEU A 1 248 ? 14.536 -1.617 -7.075 1.00 92.81 248 LEU A N 1
ATOM 1874 C CA . LEU A 1 248 ? 13.309 -1.579 -6.288 1.00 92.81 248 LEU A CA 1
ATOM 1875 C C . LEU A 1 248 ? 12.872 -2.981 -5.846 1.00 92.81 248 LEU A C 1
ATOM 1877 O O . LEU A 1 248 ? 12.535 -3.155 -4.680 1.00 92.81 248 LEU A O 1
ATOM 1881 N N . GLU A 1 249 ? 12.926 -3.967 -6.746 1.00 90.88 249 GLU A N 1
ATOM 1882 C CA . GLU A 1 249 ? 12.581 -5.373 -6.472 1.00 90.88 249 GLU A CA 1
ATOM 1883 C C . GLU A 1 249 ? 13.298 -5.920 -5.228 1.00 90.88 249 GLU A C 1
ATOM 1885 O O . GLU A 1 249 ? 12.656 -6.494 -4.353 1.00 90.88 249 GLU A O 1
ATOM 1890 N N . ARG A 1 250 ? 14.594 -5.621 -5.060 1.00 92.38 250 ARG A N 1
ATOM 1891 C CA . ARG A 1 250 ? 15.386 -6.054 -3.891 1.00 92.38 250 ARG A CA 1
ATOM 1892 C C . ARG A 1 250 ? 14.886 -5.538 -2.538 1.00 92.38 250 ARG A C 1
ATOM 1894 O O . ARG A 1 250 ? 15.300 -6.064 -1.512 1.00 92.38 250 ARG A O 1
ATOM 1901 N N . TYR A 1 251 ? 14.060 -4.493 -2.511 1.00 90.50 251 TYR A N 1
ATOM 1902 C CA . TYR A 1 251 ? 13.453 -3.984 -1.277 1.00 90.50 251 TYR A CA 1
ATOM 1903 C C . TYR A 1 251 ? 12.066 -4.579 -0.999 1.00 90.50 251 TYR A C 1
ATOM 1905 O O . TYR A 1 251 ? 11.480 -4.277 0.041 1.00 90.50 251 TYR A O 1
ATOM 1913 N N . LEU A 1 252 ? 11.527 -5.377 -1.925 1.00 85.62 252 LEU A N 1
ATOM 1914 C CA . LEU A 1 252 ? 10.204 -5.997 -1.829 1.00 85.62 252 LEU A CA 1
ATOM 1915 C C . LEU A 1 252 ? 10.268 -7.491 -1.468 1.00 85.62 252 LEU A C 1
ATOM 1917 O O . LEU A 1 252 ? 9.273 -8.023 -0.981 1.00 85.62 252 LEU A O 1
ATOM 1921 N N . GLU A 1 253 ? 11.420 -8.131 -1.682 1.00 74.44 253 GLU A N 1
ATOM 1922 C CA . GLU A 1 253 ? 11.737 -9.524 -1.317 1.00 74.44 253 GLU A CA 1
ATOM 1923 C C . GLU A 1 253 ? 12.411 -9.618 0.065 1.00 74.44 253 GLU A C 1
ATOM 1925 O O . GLU A 1 253 ? 12.012 -10.455 0.904 1.00 74.44 253 GLU A O 1
#

Foldseek 3Di:
DPDDDPCVVVQLPADADDDDDDFDDDDDDDDDDDDDDDDDDDPVRVVVVVVVVVVVVVVVVVVVVVVVVVVVVVVVVPDDPDPDDPPPDPDPPDQALLRCVQHDDVPHAGEPDPPNHVDDDPVSVVSVVVLVVVFAFADQQLHHDNLHAAEEEEDEAPVRCVRVVRVVVVLVPDPPRDPRYDYFYLYYHPCALVLCLPCVDPSVVVSVVSSQVRCVVSVHGPSNYSHYHYDHADPPDDDDPPVRVVVSVVSSD

Radius of gyration: 22.11 Å; chains: 1; bounding box: 42×53×67 Å